Protein AF-A0A1E7J1U7-F1 (afdb_monomer)

Radius of gyration: 20.31 Å; Cα contacts (8 Å, |Δi|>4): 255; chains: 1; bounding box: 62×40×50 Å

pLDDT: mean 91.63, std 10.01, range [38.03, 98.0]

Foldseek 3Di:
DVVVLVLLLVLLLLLQQLLCVQPVVDDDPVVSVCSNVQVDRHPPSLVSVLVSVLVVCCVVCVVVLVVLLVDVVSLVVLLVVLQVLLPDPQCVVPRRVVCQARFHQPDQHDHNSNQNNVVSVVVNCVVVVPADDPVLLVQLVVLLVLQVVVCVVVVHGQDVHVHHSSNSSNVSSVVVVVRNVLVVQVVVPVSNVVVVLCVVCVSLLSSQLSSVVSNCVNPDPPVPDDPVNVVVVVVVSNVVSVVVSCVVPDPPDPPDDD

Mean predicted aligned error: 5.31 Å

Secondary structure (DSSP, 8-state):
-HHHHHHHHHHHHHHHHHHHHHHS----HHHHHHHHTTS---TTTHHHHHHHHHHHHHHHTHHHHHHHHH-HHHHHHHHHHHHHGGGS-GGG---HHHHHHH--SSS----HHHHHHHHHHHHHHHHTT----HHHHHHHHHHHHHHHHHHHHHTSPPPTTTTPHHHHHHHHHHHHHHHHHHHHHTTSHHHHHHHHHHHHTHHHHHHHHHHHHHHHTTTS-GGG--HHHHHHHHHHHHHHHHHHHHHHS------S--

Structure (mmCIF, N/CA/C/O backbone):
data_AF-A0A1E7J1U7-F1
#
_entry.id   AF-A0A1E7J1U7-F1
#
loop_
_atom_site.group_PDB
_atom_site.id
_atom_site.type_symbol
_atom_site.label_atom_id
_atom_site.label_alt_id
_atom_site.label_comp_id
_atom_site.label_asym_id
_atom_site.label_entity_id
_atom_site.label_seq_id
_atom_site.pdbx_PDB_ins_code
_atom_site.Cartn_x
_atom_site.Cartn_y
_atom_site.Cartn_z
_atom_site.occupancy
_atom_site.B_iso_or_equiv
_atom_site.auth_seq_id
_atom_site.auth_comp_id
_atom_site.auth_asym_id
_atom_site.auth_atom_id
_atom_site.pdbx_PDB_model_num
ATOM 1 N N . MET A 1 1 ? -17.424 -8.051 -1.187 1.00 75.81 1 MET A N 1
ATOM 2 C CA . MET A 1 1 ? -15.942 -8.118 -1.209 1.00 75.81 1 MET A CA 1
ATOM 3 C C . MET A 1 1 ? -15.417 -8.911 -2.403 1.00 75.81 1 MET A C 1
ATOM 5 O O . MET A 1 1 ? -14.619 -8.356 -3.141 1.00 75.81 1 MET A O 1
ATOM 9 N N . ILE A 1 2 ? -15.929 -10.118 -2.679 1.00 83.94 2 ILE A N 1
ATOM 10 C CA . ILE A 1 2 ? -15.466 -10.976 -3.797 1.00 83.94 2 ILE A CA 1
ATOM 11 C C . ILE A 1 2 ? -15.583 -10.307 -5.184 1.00 83.94 2 ILE A C 1
ATOM 13 O O . ILE A 1 2 ? -14.645 -10.313 -5.969 1.00 83.94 2 ILE A O 1
ATOM 17 N N . LYS A 1 3 ? -16.706 -9.641 -5.488 1.00 87.00 3 LYS A N 1
ATOM 18 C CA . LYS A 1 3 ? -16.845 -8.891 -6.754 1.00 87.00 3 LYS A CA 1
ATOM 19 C C . LYS A 1 3 ? -15.774 -7.801 -6.913 1.00 87.00 3 LYS A C 1
ATOM 21 O O . LYS A 1 3 ? -15.303 -7.555 -8.017 1.00 87.00 3 LYS A O 1
ATOM 26 N N . ASN A 1 4 ? -15.394 -7.146 -5.815 1.00 84.56 4 ASN A N 1
ATOM 27 C CA . ASN A 1 4 ? -14.387 -6.086 -5.835 1.00 84.56 4 ASN A CA 1
ATOM 28 C C . ASN A 1 4 ? -12.975 -6.663 -5.961 1.00 84.56 4 ASN A C 1
ATOM 30 O O . ASN A 1 4 ? -12.182 -6.097 -6.704 1.00 84.56 4 ASN A O 1
ATOM 34 N N . SER A 1 5 ? -12.677 -7.795 -5.313 1.00 88.00 5 SER A N 1
ATOM 35 C CA . SER A 1 5 ? -11.382 -8.462 -5.485 1.00 88.00 5 SER A CA 1
ATOM 36 C C . SER A 1 5 ? -11.178 -8.877 -6.942 1.00 88.00 5 SER A C 1
ATOM 38 O O . SER A 1 5 ? -10.138 -8.572 -7.514 1.00 88.00 5 SER A O 1
ATOM 40 N N . PHE A 1 6 ? -12.198 -9.439 -7.597 1.00 92.81 6 PHE A N 1
ATOM 41 C CA . PHE A 1 6 ? -12.092 -9.790 -9.015 1.00 92.81 6 PHE A CA 1
ATOM 42 C C . PHE A 1 6 ? -11.838 -8.572 -9.918 1.00 92.81 6 PHE A C 1
ATOM 44 O O . PHE A 1 6 ? -10.990 -8.630 -10.803 1.00 92.81 6 PHE A O 1
ATOM 51 N N . LYS A 1 7 ? -12.506 -7.435 -9.669 1.00 94.00 7 LYS A N 1
ATOM 52 C CA . LYS A 1 7 ? -12.229 -6.187 -10.405 1.00 94.00 7 LYS A CA 1
ATOM 53 C C . LYS A 1 7 ? -10.779 -5.728 -10.248 1.00 94.00 7 LYS A C 1
ATOM 55 O O . LYS A 1 7 ? -10.181 -5.285 -11.222 1.00 94.00 7 LYS A O 1
ATOM 60 N N . ILE A 1 8 ? -10.227 -5.829 -9.039 1.00 95.50 8 ILE A N 1
ATOM 61 C CA . ILE A 1 8 ? -8.836 -5.455 -8.764 1.00 95.50 8 ILE A CA 1
ATOM 62 C C . ILE A 1 8 ? -7.872 -6.412 -9.471 1.00 95.50 8 ILE A C 1
ATOM 64 O O . ILE A 1 8 ? -6.896 -5.952 -10.050 1.00 95.50 8 ILE A O 1
ATOM 68 N N . LEU A 1 9 ? -8.170 -7.714 -9.496 1.00 96.62 9 LEU A N 1
ATOM 69 C CA . LEU A 1 9 ? -7.369 -8.696 -10.228 1.00 96.62 9 LEU A CA 1
ATOM 70 C C . LEU A 1 9 ? -7.365 -8.418 -11.739 1.00 96.62 9 LEU A C 1
ATOM 72 O O . LEU A 1 9 ? -6.313 -8.417 -12.369 1.00 96.62 9 LEU A O 1
ATOM 76 N N . VAL A 1 10 ? -8.526 -8.102 -12.315 1.00 97.00 10 VAL A N 1
ATOM 77 C CA . VAL A 1 10 ? -8.615 -7.689 -13.724 1.00 97.00 10 VAL A CA 1
ATOM 78 C C . VAL A 1 10 ? -7.827 -6.401 -13.968 1.00 97.00 10 VAL A C 1
ATOM 80 O O . VAL A 1 10 ? -7.098 -6.312 -14.952 1.00 97.00 10 VAL A O 1
ATOM 83 N N . ALA A 1 11 ? -7.916 -5.418 -13.069 1.00 97.06 11 ALA A N 1
ATOM 84 C CA . ALA A 1 11 ? -7.121 -4.197 -13.171 1.00 97.06 11 ALA A CA 1
ATOM 85 C C . ALA A 1 11 ? -5.613 -4.476 -13.072 1.00 97.06 11 ALA A C 1
ATOM 87 O O . ALA A 1 11 ? -4.846 -3.862 -13.808 1.00 97.06 11 ALA A O 1
ATOM 88 N N . PHE A 1 12 ? -5.189 -5.416 -12.220 1.00 97.25 12 PHE A N 1
ATOM 89 C CA . PHE A 1 12 ? -3.808 -5.892 -12.176 1.00 97.25 12 PHE A CA 1
ATOM 90 C C . PHE A 1 12 ? -3.381 -6.450 -13.535 1.00 97.25 12 PHE A C 1
ATOM 92 O O . PHE A 1 12 ? -2.344 -6.037 -14.040 1.00 97.25 12 PHE A O 1
ATOM 99 N N . TYR A 1 13 ? -4.186 -7.313 -14.163 1.00 97.44 13 TYR A N 1
ATOM 100 C CA . TYR A 1 13 ? -3.851 -7.860 -15.481 1.00 97.44 13 TYR A CA 1
ATOM 101 C C . TYR A 1 13 ? -3.761 -6.775 -16.554 1.00 97.44 13 TYR A C 1
ATOM 103 O O . TYR A 1 13 ? -2.786 -6.742 -17.300 1.00 97.44 13 TYR A O 1
ATOM 111 N N . ILE A 1 14 ? -4.724 -5.850 -16.608 1.00 97.06 14 ILE A N 1
ATOM 112 C CA . ILE A 1 14 ? -4.693 -4.742 -17.573 1.00 97.06 14 ILE A CA 1
ATOM 113 C C . ILE A 1 14 ? -3.454 -3.869 -17.339 1.00 97.06 14 ILE A C 1
ATOM 115 O O . ILE A 1 14 ? -2.725 -3.579 -18.287 1.00 97.06 14 ILE A O 1
ATOM 119 N N . SER A 1 15 ? -3.189 -3.477 -16.090 1.00 96.75 15 SER A N 1
ATOM 120 C CA . SER A 1 15 ? -2.026 -2.661 -15.718 1.00 96.75 15 SER A CA 1
ATOM 121 C C . SER A 1 15 ? -0.712 -3.381 -16.034 1.00 96.75 15 SER A C 1
ATOM 123 O O . SER A 1 15 ? 0.177 -2.790 -16.639 1.00 96.75 15 SER A O 1
ATOM 125 N N . GLY A 1 16 ? -0.600 -4.666 -15.695 1.00 95.38 16 GLY A N 1
ATOM 126 C CA . GLY A 1 16 ? 0.612 -5.455 -15.890 1.00 95.38 16 GLY A CA 1
ATOM 127 C C . GLY A 1 16 ? 0.922 -5.722 -17.361 1.00 95.38 16 GLY A C 1
ATOM 128 O O . GLY A 1 16 ? 2.062 -5.553 -17.790 1.00 95.38 16 GLY A O 1
ATOM 129 N N . ILE A 1 17 ? -0.097 -6.047 -18.160 1.00 95.69 17 ILE A N 1
ATOM 130 C CA . ILE A 1 17 ? 0.044 -6.163 -19.617 1.00 95.69 17 ILE A CA 1
ATOM 131 C C . ILE A 1 17 ? 0.412 -4.803 -20.227 1.00 95.69 17 ILE A C 1
ATOM 133 O O . ILE A 1 17 ? 1.307 -4.739 -21.064 1.00 95.69 17 ILE A O 1
ATOM 137 N N . SER A 1 18 ? -0.212 -3.707 -19.777 1.00 95.19 18 SER A N 1
ATOM 138 C CA . SER A 1 18 ? 0.136 -2.354 -20.244 1.00 95.19 18 SER A CA 1
ATOM 139 C C . SER A 1 18 ? 1.581 -1.985 -19.903 1.00 95.19 18 SER A C 1
ATOM 141 O O . SER A 1 18 ? 2.258 -1.360 -20.713 1.00 95.19 18 SER A O 1
ATOM 143 N N . TYR A 1 19 ? 2.075 -2.391 -18.730 1.00 94.44 19 TYR A N 1
ATOM 144 C CA . TYR A 1 19 ? 3.469 -2.191 -18.346 1.00 94.44 19 TYR A CA 1
ATOM 145 C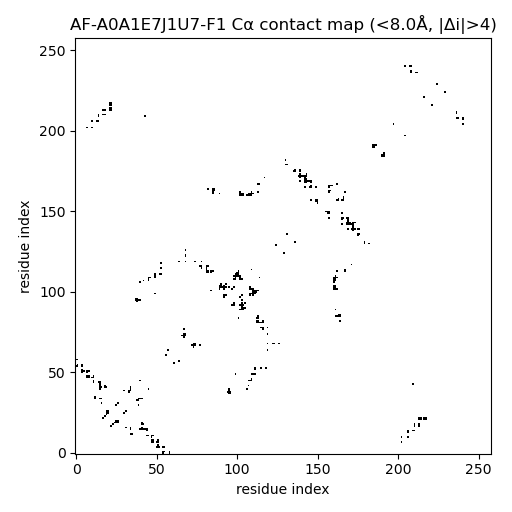 C . TYR A 1 19 ? 4.412 -2.921 -19.308 1.00 94.44 19 TYR A C 1
ATOM 147 O O . TYR A 1 19 ? 5.333 -2.308 -19.842 1.00 94.44 19 TYR A O 1
ATOM 155 N N . ARG A 1 20 ? 4.164 -4.208 -19.585 1.00 93.31 20 ARG A N 1
ATOM 156 C CA . ARG A 1 20 ? 4.996 -4.979 -20.523 1.00 93.31 20 ARG A CA 1
ATOM 157 C C . ARG A 1 20 ? 4.983 -4.390 -21.931 1.00 93.31 20 ARG A C 1
ATOM 159 O O . ARG A 1 20 ? 6.047 -4.190 -22.513 1.00 93.31 20 ARG A O 1
ATOM 166 N N . LEU A 1 21 ? 3.803 -3.998 -22.405 1.00 92.12 21 LEU A N 1
ATOM 167 C CA . LEU A 1 21 ? 3.622 -3.389 -23.717 1.00 92.12 21 LEU A CA 1
ATOM 168 C C . LEU A 1 21 ? 4.339 -2.035 -23.853 1.00 92.12 21 LEU A C 1
ATOM 170 O O . LEU A 1 21 ? 5.006 -1.803 -24.852 1.00 92.12 21 LEU A O 1
ATOM 174 N N . PHE A 1 22 ? 4.192 -1.128 -22.881 1.00 92.12 22 PHE A N 1
ATOM 175 C CA . PHE A 1 22 ? 4.643 0.262 -23.037 1.00 92.12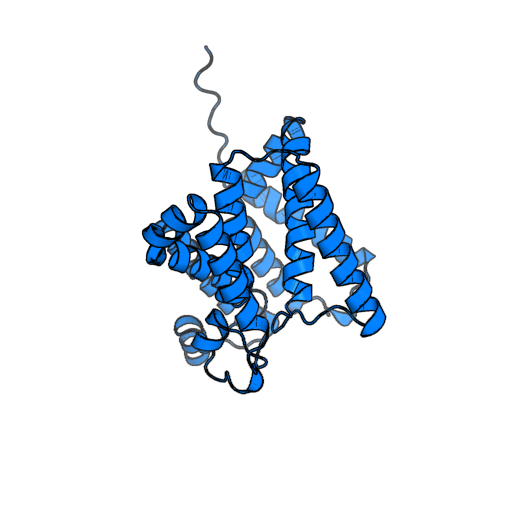 22 PHE A CA 1
ATOM 176 C C . PHE A 1 22 ? 5.992 0.586 -22.387 1.00 92.12 22 PHE A C 1
ATOM 178 O O . PHE A 1 22 ? 6.600 1.595 -22.735 1.00 92.12 22 PHE A O 1
ATOM 185 N N . VAL A 1 23 ? 6.453 -0.217 -21.428 1.00 89.00 23 VAL A N 1
ATOM 186 C CA . VAL A 1 23 ? 7.717 0.030 -20.713 1.00 89.00 23 VAL A CA 1
ATOM 187 C C . VAL A 1 23 ? 8.814 -0.914 -21.188 1.00 89.00 23 VAL A C 1
ATOM 189 O O . VAL A 1 23 ? 9.956 -0.491 -21.343 1.00 89.00 23 VAL A O 1
ATOM 192 N N . ASN A 1 24 ? 8.475 -2.181 -21.425 1.00 86.31 24 ASN A N 1
ATOM 193 C CA . ASN A 1 24 ? 9.451 -3.218 -21.754 1.00 86.31 24 ASN A CA 1
ATOM 194 C C . ASN A 1 24 ? 9.464 -3.604 -23.239 1.00 86.31 24 ASN A C 1
ATOM 196 O O . ASN A 1 24 ? 10.309 -4.409 -23.621 1.00 86.31 24 ASN A O 1
ATOM 200 N N . ASP A 1 25 ? 8.548 -3.050 -24.043 1.00 81.12 25 ASP A N 1
ATOM 201 C CA . ASP A 1 25 ? 8.345 -3.380 -25.463 1.00 81.12 25 ASP A CA 1
ATOM 202 C C . ASP A 1 25 ? 8.249 -4.899 -25.707 1.00 81.12 25 ASP A C 1
ATOM 204 O O . ASP A 1 25 ? 8.754 -5.454 -26.683 1.00 81.12 25 ASP A O 1
ATOM 208 N N . SER A 1 26 ? 7.628 -5.598 -24.753 1.00 79.69 26 SER A N 1
ATOM 209 C CA . SER A 1 26 ? 7.538 -7.049 -24.732 1.00 79.69 26 SER A CA 1
ATOM 210 C C . SER A 1 26 ? 6.062 -7.450 -24.749 1.00 79.69 26 SER A C 1
ATOM 212 O O . SER A 1 26 ? 5.297 -7.202 -23.816 1.00 79.69 26 SER A O 1
ATOM 214 N N . PHE A 1 27 ? 5.609 -7.988 -25.885 1.00 84.44 27 PHE A N 1
ATOM 215 C CA . PHE A 1 27 ? 4.222 -8.410 -26.065 1.00 84.44 27 PHE A CA 1
ATOM 216 C C . PHE A 1 27 ? 4.160 -9.747 -26.798 1.00 84.44 27 PHE A C 1
ATOM 218 O O . PHE A 1 27 ? 4.040 -9.822 -28.021 1.00 84.44 27 PHE A O 1
ATOM 225 N N . ASN A 1 28 ? 4.254 -10.829 -26.030 1.00 91.88 28 ASN A N 1
ATOM 226 C CA . ASN A 1 28 ? 4.063 -12.182 -26.531 1.00 91.88 28 ASN A CA 1
ATOM 227 C C . ASN A 1 28 ? 3.122 -12.980 -25.621 1.00 91.88 28 ASN A C 1
ATOM 229 O O . ASN A 1 28 ? 2.921 -12.667 -24.447 1.00 91.88 28 ASN A O 1
ATOM 233 N N . PHE A 1 29 ? 2.528 -14.032 -26.184 1.00 92.81 29 PHE A N 1
ATOM 234 C CA . PHE A 1 29 ? 1.554 -14.860 -25.475 1.00 92.81 29 PHE A CA 1
ATOM 235 C C . PHE A 1 29 ? 2.141 -15.521 -24.218 1.00 92.81 29 PHE A C 1
ATOM 237 O O . PHE A 1 29 ? 1.439 -15.665 -23.220 1.00 92.81 29 PHE A O 1
ATOM 244 N N . HIS A 1 30 ? 3.423 -15.895 -24.247 1.00 93.69 30 HIS A N 1
ATOM 245 C CA . HIS A 1 30 ? 4.083 -16.550 -23.120 1.00 93.69 30 HIS A CA 1
ATOM 246 C C . HIS A 1 30 ? 4.222 -15.613 -21.911 1.00 93.69 30 HIS A C 1
ATOM 248 O O . HIS A 1 30 ? 3.905 -16.007 -20.792 1.00 93.69 30 HIS A O 1
ATOM 254 N N . GLU A 1 31 ? 4.603 -14.357 -22.128 1.00 92.06 31 GLU A N 1
ATOM 255 C CA . GLU A 1 31 ? 4.655 -13.334 -21.081 1.00 92.06 31 GLU A CA 1
ATOM 256 C C . GLU A 1 31 ? 3.275 -13.037 -20.504 1.00 92.06 31 GLU A C 1
ATOM 258 O O . GLU A 1 31 ? 3.113 -13.014 -19.286 1.00 92.06 31 GLU A O 1
ATOM 263 N N . ILE A 1 32 ? 2.259 -12.883 -21.360 1.00 94.56 32 ILE A N 1
ATOM 264 C CA . ILE A 1 32 ? 0.879 -12.681 -20.900 1.00 94.56 32 ILE A CA 1
ATOM 265 C C . ILE A 1 32 ? 0.441 -13.857 -20.021 1.00 94.56 32 ILE A C 1
ATOM 267 O O . ILE A 1 32 ? -0.136 -13.647 -18.953 1.00 94.56 32 ILE A O 1
ATOM 271 N N . LEU A 1 33 ? 0.747 -15.090 -20.431 1.00 96.06 33 LEU A N 1
ATOM 272 C CA . LEU A 1 33 ? 0.445 -16.280 -19.644 1.00 96.06 33 LEU A CA 1
ATOM 273 C C . LEU A 1 33 ? 1.182 -16.270 -18.295 1.00 96.06 33 LEU A C 1
ATOM 275 O O . LEU A 1 33 ? 0.564 -16.559 -17.271 1.00 96.06 33 LEU A O 1
ATOM 279 N N . ASN A 1 34 ? 2.459 -15.881 -18.268 1.00 96.00 34 ASN A N 1
ATOM 280 C CA . ASN A 1 34 ? 3.235 -15.774 -17.030 1.00 96.00 34 ASN A CA 1
ATOM 281 C C . ASN A 1 34 ? 2.657 -14.720 -16.072 1.00 96.00 34 ASN A C 1
ATOM 283 O O . ASN A 1 34 ? 2.621 -14.967 -14.866 1.00 96.00 34 ASN A O 1
ATOM 287 N N . ILE A 1 35 ? 2.135 -13.599 -16.583 1.00 96.38 35 ILE A N 1
ATOM 288 C CA . ILE A 1 35 ? 1.429 -12.593 -15.770 1.00 96.38 35 ILE A CA 1
ATOM 289 C C . ILE A 1 35 ? 0.121 -13.163 -15.218 1.00 96.38 35 ILE A C 1
ATOM 291 O O . ILE A 1 35 ? -0.169 -13.025 -14.030 1.00 96.38 35 ILE A O 1
ATOM 295 N N . VAL A 1 36 ? -0.679 -13.824 -16.061 1.00 96.25 36 VAL A N 1
ATOM 296 C CA . VAL A 1 36 ? -1.969 -14.406 -15.650 1.00 96.25 36 VAL A CA 1
ATOM 297 C C . VAL A 1 36 ? -1.776 -15.461 -14.557 1.00 96.25 36 VAL A C 1
ATOM 299 O O . VAL A 1 36 ? -2.542 -15.490 -13.591 1.00 96.25 36 VAL A O 1
ATOM 302 N N . LEU A 1 37 ? -0.730 -16.280 -14.680 1.00 96.75 37 LEU A N 1
ATOM 303 C CA . LEU A 1 37 ? -0.351 -17.321 -13.719 1.00 96.75 37 LEU A CA 1
ATOM 304 C C . LEU A 1 37 ? 0.482 -16.803 -12.530 1.00 96.75 37 LEU A C 1
ATOM 306 O O . LEU A 1 37 ? 0.864 -17.593 -11.662 1.00 96.75 37 LEU A O 1
ATOM 310 N N . LEU A 1 38 ? 0.745 -15.493 -12.464 1.00 96.25 38 LEU A N 1
ATOM 311 C CA . LEU A 1 38 ? 1.518 -14.836 -11.403 1.00 96.25 38 LEU A CA 1
ATOM 312 C C . LEU A 1 38 ? 2.966 -15.346 -11.265 1.00 96.25 38 LEU A C 1
ATOM 314 O O . LEU A 1 38 ? 3.543 -15.271 -10.182 1.00 96.25 38 LEU A O 1
ATOM 318 N N . PHE A 1 39 ? 3.552 -15.871 -12.343 1.00 95.62 39 PHE A N 1
ATOM 319 C CA . PHE A 1 39 ? 4.993 -16.143 -12.431 1.00 95.62 39 PHE A CA 1
ATOM 320 C C . PHE A 1 39 ? 5.788 -14.894 -12.809 1.00 95.62 39 PHE A C 1
ATOM 322 O O . PHE A 1 39 ? 6.974 -14.805 -12.508 1.00 95.62 39 PHE A O 1
ATOM 329 N N . ASP A 1 40 ? 5.125 -13.928 -13.439 1.00 94.31 40 ASP A N 1
ATOM 330 C CA . ASP A 1 40 ? 5.658 -12.602 -13.697 1.00 94.31 40 ASP A CA 1
ATOM 331 C C . ASP A 1 40 ? 4.789 -11.545 -13.007 1.00 94.31 40 ASP A C 1
ATOM 333 O O . ASP A 1 40 ? 3.568 -11.533 -13.179 1.00 94.31 40 ASP A O 1
ATOM 337 N N . ILE A 1 41 ? 5.416 -10.658 -12.233 1.00 95.31 41 ILE A N 1
ATOM 338 C CA . ILE A 1 41 ? 4.754 -9.569 -11.509 1.00 95.31 41 ILE A CA 1
ATOM 339 C C . ILE A 1 41 ? 5.283 -8.239 -12.064 1.00 95.31 41 ILE A C 1
ATOM 341 O O . ILE A 1 41 ? 6.328 -7.759 -11.620 1.00 95.31 41 ILE A O 1
ATOM 345 N N . PRO A 1 42 ? 4.592 -7.633 -13.048 1.00 93.81 42 PRO A N 1
ATOM 346 C CA . PRO A 1 42 ? 5.040 -6.387 -13.654 1.00 93.81 42 PRO A CA 1
ATOM 347 C C . PRO A 1 42 ? 5.051 -5.226 -12.655 1.00 93.81 42 PRO A C 1
ATOM 349 O O . PRO A 1 42 ? 4.138 -5.094 -11.835 1.00 93.81 42 PRO A O 1
ATOM 352 N N . GLY A 1 43 ? 6.054 -4.355 -12.786 1.00 90.12 43 GLY A N 1
ATOM 353 C CA . GLY A 1 43 ? 6.257 -3.209 -11.901 1.00 90.12 43 GLY A CA 1
ATOM 354 C C . GLY A 1 43 ? 5.072 -2.238 -11.868 1.00 90.12 43 GLY A C 1
ATOM 355 O O . GLY A 1 43 ? 4.296 -2.132 -12.823 1.00 90.12 43 GLY A O 1
ATOM 356 N N . TYR A 1 44 ? 4.935 -1.525 -10.748 1.00 88.44 44 TYR A N 1
ATOM 357 C CA . TYR A 1 44 ? 3.808 -0.658 -10.376 1.00 88.44 44 TYR A CA 1
ATOM 358 C C . TYR A 1 44 ? 2.441 -1.359 -10.259 1.00 88.44 44 TYR A C 1
ATOM 360 O O . TYR A 1 44 ? 1.505 -0.785 -9.695 1.00 88.44 44 TYR A O 1
ATOM 368 N N . SER A 1 45 ? 2.298 -2.588 -10.759 1.00 93.12 45 SER A N 1
ATOM 369 C CA . SER A 1 45 ? 1.050 -3.357 -10.719 1.00 93.12 45 SER A CA 1
ATOM 370 C C . SER A 1 45 ? 0.988 -4.270 -9.490 1.00 93.12 45 SER A C 1
ATOM 372 O O . SER A 1 45 ? -0.106 -4.651 -9.068 1.00 93.12 45 SER A O 1
ATOM 374 N N . GLU A 1 46 ? 2.125 -4.547 -8.843 1.00 92.69 46 GLU A N 1
ATOM 375 C CA . GLU A 1 46 ? 2.230 -5.336 -7.609 1.00 92.69 46 GLU A CA 1
ATOM 376 C C . GLU A 1 46 ? 1.345 -4.802 -6.467 1.00 92.69 46 GLU A C 1
ATOM 378 O O . GLU A 1 46 ? 0.878 -5.576 -5.633 1.00 92.69 46 GLU A O 1
ATOM 383 N N . PHE A 1 47 ? 1.046 -3.498 -6.452 1.00 90.81 47 PHE A N 1
ATOM 384 C CA . PHE A 1 47 ? 0.123 -2.893 -5.488 1.00 90.81 47 PHE A CA 1
ATOM 385 C C . PHE A 1 47 ? -1.326 -3.332 -5.708 1.00 90.81 47 PHE A C 1
ATOM 387 O O . PHE A 1 47 ? -2.042 -3.614 -4.752 1.00 90.81 47 PHE A O 1
ATOM 394 N N . LEU A 1 48 ? -1.787 -3.396 -6.962 1.00 95.00 48 LEU A N 1
ATOM 395 C CA . LEU A 1 48 ? -3.138 -3.881 -7.269 1.00 95.00 48 LEU A CA 1
ATOM 396 C C . LEU A 1 48 ? -3.263 -5.343 -6.842 1.00 95.00 48 LEU A C 1
ATOM 398 O O . LEU A 1 48 ? -4.246 -5.731 -6.209 1.00 95.00 48 LEU A O 1
ATOM 402 N N . LEU A 1 49 ? -2.229 -6.135 -7.122 1.00 95.50 49 LEU A N 1
ATOM 403 C CA . LEU A 1 49 ? -2.191 -7.530 -6.717 1.00 95.50 49 LEU A CA 1
ATOM 404 C C . LEU A 1 49 ? -2.196 -7.692 -5.190 1.00 95.50 49 LEU A C 1
ATOM 406 O O . LEU A 1 49 ? -2.933 -8.535 -4.677 1.00 95.50 49 LEU A O 1
ATOM 410 N N . SER A 1 50 ? -1.463 -6.861 -4.446 1.00 94.19 50 SER A N 1
ATOM 411 C CA . SER A 1 50 ? -1.487 -6.913 -2.980 1.00 94.19 50 SER A CA 1
ATOM 412 C C . SER A 1 50 ? -2.851 -6.524 -2.405 1.00 94.19 50 SER A C 1
ATOM 414 O O . SER A 1 50 ? -3.331 -7.202 -1.498 1.00 94.19 50 SER A O 1
ATOM 416 N N . PHE A 1 51 ? -3.555 -5.538 -2.976 1.00 93.44 51 PHE A N 1
ATOM 417 C CA . PHE A 1 51 ? -4.939 -5.234 -2.585 1.00 93.44 51 PHE A CA 1
ATOM 418 C C . PHE A 1 51 ? -5.901 -6.394 -2.865 1.00 93.44 51 PHE A C 1
ATOM 420 O O . PHE A 1 51 ? -6.753 -6.700 -2.025 1.00 93.44 51 PHE A O 1
ATOM 427 N N . PHE A 1 52 ? -5.770 -7.054 -4.021 1.00 95.94 52 PHE A N 1
ATOM 428 C CA . PHE A 1 52 ? -6.541 -8.260 -4.326 1.00 95.94 52 PHE A CA 1
ATOM 429 C C . PHE A 1 52 ? -6.318 -9.332 -3.256 1.00 95.94 52 PHE A C 1
ATOM 431 O O . PHE A 1 52 ? -7.288 -9.854 -2.699 1.00 95.94 52 PHE A O 1
ATOM 438 N N . LEU A 1 53 ? -5.054 -9.620 -2.941 1.00 96.06 53 LEU A N 1
ATOM 439 C CA . LEU A 1 53 ? -4.697 -10.660 -1.987 1.00 96.06 53 LEU A CA 1
ATOM 440 C C . LEU A 1 53 ? -5.100 -10.306 -0.555 1.00 96.06 53 LEU A C 1
ATOM 442 O O . LEU A 1 53 ? -5.604 -11.180 0.139 1.00 96.06 53 LEU A O 1
ATOM 446 N N . VAL A 1 54 ? -4.970 -9.049 -0.121 1.00 95.06 54 VAL A N 1
ATOM 447 C CA . VAL A 1 54 ? -5.468 -8.603 1.192 1.00 95.06 54 VAL A CA 1
ATOM 448 C C . VAL A 1 54 ? -6.974 -8.835 1.290 1.00 95.06 54 VAL A C 1
ATOM 450 O O . VAL A 1 54 ? -7.430 -9.415 2.269 1.00 95.06 54 VAL A O 1
ATOM 453 N N . ILE A 1 55 ? -7.762 -8.461 0.274 1.00 93.75 55 ILE A N 1
ATOM 454 C CA . ILE A 1 55 ? -9.215 -8.706 0.290 1.00 93.75 55 ILE A CA 1
ATOM 455 C C . ILE A 1 55 ? -9.517 -10.207 0.296 1.00 93.75 55 ILE A C 1
ATOM 457 O O . ILE A 1 55 ? -10.421 -10.638 1.014 1.00 93.75 55 ILE A O 1
ATOM 461 N N . LEU A 1 56 ? -8.785 -10.999 -0.491 1.00 94.62 56 LEU A N 1
ATOM 462 C CA . LEU A 1 56 ? -8.941 -12.450 -0.530 1.00 94.62 56 LEU A CA 1
ATOM 463 C C . LEU A 1 56 ? -8.637 -13.077 0.840 1.00 94.62 56 LEU A C 1
ATOM 465 O O . LEU A 1 56 ? -9.461 -13.835 1.350 1.00 94.62 56 LEU A O 1
ATOM 469 N N . PHE A 1 57 ? -7.522 -12.697 1.467 1.00 94.38 57 PHE A N 1
ATOM 470 C CA . PHE A 1 57 ? -7.161 -13.089 2.831 1.00 94.38 57 PHE A CA 1
ATOM 471 C C . PHE A 1 57 ? -8.254 -12.692 3.818 1.00 94.38 57 PHE A C 1
ATOM 473 O O . PHE A 1 57 ? -8.688 -13.517 4.617 1.00 94.38 57 PHE A O 1
ATOM 480 N N . SER A 1 58 ? -8.772 -11.468 3.728 1.00 93.56 58 SER A N 1
ATOM 481 C CA . SER A 1 58 ? -9.833 -11.002 4.619 1.00 93.56 58 SER A CA 1
ATOM 482 C C . SER A 1 58 ? -11.138 -11.776 4.464 1.00 93.56 58 SER A C 1
ATOM 484 O O . SER A 1 58 ? -11.864 -11.940 5.440 1.00 93.56 58 SER A O 1
ATOM 486 N N . VAL A 1 59 ? -11.446 -12.271 3.263 1.00 94.12 59 VAL A N 1
ATOM 487 C CA . VAL A 1 59 ? -12.601 -13.151 3.034 1.00 94.12 59 VAL A CA 1
ATOM 488 C C . VAL A 1 59 ? -12.349 -14.534 3.639 1.00 94.12 59 VAL A C 1
ATOM 490 O O . VAL A 1 59 ? -13.185 -15.009 4.411 1.00 94.12 59 VAL A O 1
ATOM 493 N N . ILE A 1 60 ? -11.197 -15.145 3.340 1.00 95.25 60 ILE A N 1
ATOM 494 C CA . ILE A 1 60 ? -10.819 -16.486 3.822 1.00 95.25 60 ILE A CA 1
ATOM 495 C C . ILE A 1 60 ? -10.773 -16.525 5.355 1.00 95.25 60 ILE A C 1
ATOM 497 O O . ILE A 1 60 ? -11.355 -17.412 5.973 1.00 95.25 60 ILE A O 1
ATOM 501 N N . PHE A 1 61 ? -10.141 -15.530 5.978 1.00 95.75 61 PHE A N 1
ATOM 502 C CA . PHE A 1 61 ? -9.951 -15.448 7.427 1.00 95.75 61 PHE A CA 1
ATOM 503 C C . PHE A 1 61 ? -11.008 -14.586 8.132 1.00 95.75 61 PHE A C 1
ATOM 505 O O . PHE A 1 61 ? -10.816 -14.203 9.283 1.00 95.75 61 PHE A O 1
ATOM 512 N N . SER A 1 62 ? -12.132 -14.280 7.479 1.00 95.12 62 SER A N 1
ATOM 513 C CA . SER A 1 62 ? -13.160 -13.360 7.999 1.00 95.12 62 SER A CA 1
ATOM 514 C C . SER A 1 62 ? -13.640 -13.701 9.415 1.00 95.12 62 SER A C 1
ATOM 516 O O . SER A 1 62 ? -13.723 -12.813 10.265 1.00 95.12 62 SER A O 1
ATOM 518 N N . GLY A 1 63 ? -13.898 -14.985 9.690 1.00 96.06 63 GLY A N 1
ATOM 519 C CA . GLY A 1 63 ? -14.273 -15.461 11.024 1.00 96.06 63 GLY A CA 1
ATOM 520 C C . GLY A 1 63 ? -13.198 -15.161 12.069 1.00 96.06 63 GLY A C 1
ATOM 521 O O . GLY A 1 63 ? -13.490 -14.545 13.088 1.00 96.06 63 GLY A O 1
ATOM 522 N N . TYR A 1 64 ? -11.942 -15.509 11.778 1.00 96.56 64 TYR A N 1
ATOM 523 C CA . TYR A 1 64 ? -10.809 -15.246 12.669 1.00 96.56 64 TYR A CA 1
ATOM 524 C C . TYR A 1 64 ? -10.583 -13.746 12.895 1.00 96.56 64 TYR A C 1
ATOM 526 O O . TYR A 1 64 ? -10.396 -13.315 14.028 1.00 96.56 64 TYR A O 1
ATOM 534 N N . ILE A 1 65 ? -10.642 -12.935 11.834 1.00 96.69 65 ILE A N 1
ATOM 535 C CA . ILE A 1 65 ? -10.453 -11.478 11.911 1.00 96.69 65 ILE A CA 1
ATOM 536 C C . ILE A 1 65 ? -11.493 -10.850 12.835 1.00 96.69 65 ILE A C 1
ATOM 538 O O . ILE A 1 65 ? -11.149 -9.984 13.639 1.00 96.69 65 ILE A O 1
ATOM 542 N N . ARG A 1 66 ? -12.752 -11.296 12.752 1.00 96.31 66 ARG A N 1
ATOM 543 C CA . ARG A 1 66 ? -13.813 -10.813 13.639 1.00 96.31 66 ARG A CA 1
ATOM 544 C C . ARG A 1 66 ? -13.475 -11.093 15.103 1.00 96.31 66 ARG A C 1
ATOM 546 O O . ARG A 1 66 ? -13.522 -10.170 15.910 1.00 96.31 66 ARG A O 1
ATOM 553 N N . GLU A 1 67 ? -13.091 -12.325 15.430 1.00 97.25 67 GLU A N 1
ATOM 554 C CA . GLU A 1 67 ? -12.707 -12.687 16.801 1.00 97.25 67 GLU A CA 1
ATOM 555 C C . GLU A 1 67 ? -11.459 -11.920 17.266 1.00 97.25 67 GLU A C 1
ATOM 557 O O . GLU A 1 67 ? -11.400 -11.443 18.401 1.00 97.25 67 GLU A O 1
ATOM 562 N N . ALA A 1 68 ? -10.479 -11.727 16.377 1.00 97.00 68 ALA A N 1
ATOM 563 C CA . ALA A 1 68 ? -9.275 -10.959 16.669 1.00 97.00 68 ALA A CA 1
ATOM 564 C C . ALA A 1 68 ? -9.606 -9.504 17.023 1.00 97.00 68 ALA A C 1
ATOM 566 O O . ALA A 1 68 ? -9.136 -9.004 18.039 1.00 97.00 68 ALA A O 1
ATOM 567 N N . ILE A 1 69 ? -10.462 -8.837 16.245 1.00 96.44 69 ILE A N 1
ATOM 568 C CA . ILE A 1 69 ? -10.871 -7.445 16.500 1.00 96.44 69 ILE A CA 1
ATOM 569 C C . ILE A 1 69 ? -11.567 -7.291 17.865 1.00 96.44 69 ILE A C 1
ATOM 571 O O . ILE A 1 69 ? -11.371 -6.277 18.542 1.00 96.44 69 ILE A O 1
ATOM 575 N N . LEU A 1 70 ? -12.344 -8.293 18.288 1.00 95.94 70 LEU A N 1
ATOM 576 C CA . LEU A 1 70 ? -13.046 -8.291 19.576 1.00 95.94 70 LEU A CA 1
ATOM 577 C C . LEU A 1 70 ? -12.112 -8.581 20.763 1.00 95.94 70 LEU A C 1
ATOM 579 O O . LEU A 1 70 ? -12.334 -8.076 21.865 1.00 95.94 70 LEU A O 1
ATOM 583 N N . ASN A 1 71 ? -11.042 -9.352 20.553 1.00 96.38 71 ASN A N 1
ATOM 584 C CA . ASN A 1 71 ? -10.114 -9.759 21.603 1.00 96.38 71 ASN A CA 1
ATOM 585 C C . ASN A 1 71 ? -8.746 -9.066 21.472 1.00 96.38 71 ASN A C 1
ATOM 587 O O . ASN A 1 71 ? -7.919 -9.418 20.631 1.00 96.38 71 ASN A O 1
ATOM 591 N N . LYS A 1 72 ? -8.455 -8.139 22.398 1.00 94.19 72 LYS A N 1
ATOM 592 C CA . LYS A 1 72 ? -7.209 -7.344 22.412 1.00 94.19 72 LYS A CA 1
ATOM 593 C C . LYS A 1 72 ? -5.921 -8.179 22.357 1.00 94.19 72 LYS A C 1
ATOM 595 O O . LYS A 1 72 ? -4.935 -7.727 21.784 1.00 94.19 72 LYS A O 1
ATOM 600 N N . TRP A 1 73 ? -5.917 -9.372 22.950 1.00 96.38 73 TRP A N 1
ATOM 601 C CA . TRP A 1 73 ? -4.742 -10.242 22.958 1.00 96.38 73 TRP A CA 1
ATOM 602 C C . TRP A 1 73 ? -4.582 -10.968 21.631 1.00 96.38 73 TRP A C 1
ATOM 604 O O . TRP A 1 73 ? -3.468 -11.090 21.136 1.00 96.38 73 TRP A O 1
ATOM 614 N N . LEU A 1 74 ? -5.694 -11.391 21.029 1.00 97.38 74 LEU A N 1
ATOM 615 C CA . LEU A 1 74 ? -5.682 -12.083 19.748 1.00 97.38 74 LEU A CA 1
ATOM 616 C C . LEU A 1 74 ? -5.267 -11.150 18.605 1.00 97.38 74 LEU A C 1
ATOM 618 O O . LEU A 1 74 ? -4.474 -11.553 17.754 1.00 97.38 74 LEU A O 1
ATOM 622 N N . ILE A 1 75 ? -5.728 -9.893 18.595 1.00 96.69 75 ILE A N 1
ATOM 623 C CA . ILE A 1 75 ? -5.244 -8.910 17.611 1.00 96.69 75 ILE A CA 1
ATOM 624 C C . ILE A 1 75 ? -3.770 -8.565 17.818 1.00 96.69 75 ILE A C 1
ATOM 626 O O . ILE A 1 75 ? -3.036 -8.508 16.836 1.00 96.69 75 ILE A O 1
ATOM 630 N N . LEU A 1 76 ? -3.311 -8.400 19.066 1.00 96.19 76 LEU A N 1
ATOM 631 C CA . LEU A 1 76 ? -1.898 -8.138 19.346 1.00 96.19 76 LEU A CA 1
ATOM 632 C C . LEU A 1 76 ? -1.029 -9.313 18.888 1.00 96.19 76 LEU A C 1
ATOM 634 O O . LEU A 1 76 ? -0.061 -9.102 18.166 1.00 96.19 76 LEU A O 1
ATOM 638 N N . PHE A 1 77 ? -1.429 -10.543 19.220 1.00 97.56 77 PHE A N 1
ATOM 639 C CA . PHE A 1 77 ? -0.774 -11.759 18.744 1.00 97.56 77 PHE A CA 1
ATOM 640 C C . PHE A 1 77 ? -0.736 -11.822 17.214 1.00 97.56 77 PHE A C 1
ATOM 642 O O . PHE A 1 77 ? 0.316 -12.081 16.643 1.00 97.56 77 PHE A O 1
ATOM 649 N N . SER A 1 78 ? -1.852 -11.527 16.541 1.00 97.31 78 SER A N 1
ATOM 650 C CA . SER A 1 78 ? -1.931 -11.554 15.073 1.00 97.31 78 SER A CA 1
ATOM 651 C C . SER A 1 78 ? -0.994 -10.532 14.428 1.00 97.31 78 SER A C 1
ATOM 653 O O . SER A 1 78 ? -0.306 -10.855 13.461 1.00 97.31 78 SER A O 1
ATOM 655 N N . ILE A 1 79 ? -0.935 -9.314 14.976 1.00 96.56 79 ILE A N 1
ATOM 656 C CA . ILE A 1 79 ? -0.023 -8.259 14.518 1.00 96.56 79 ILE A CA 1
ATOM 657 C C . ILE A 1 79 ? 1.431 -8.685 14.735 1.00 96.56 79 ILE A C 1
ATOM 659 O O . ILE A 1 79 ? 2.226 -8.617 13.800 1.00 96.56 79 ILE A O 1
ATOM 663 N N . SER A 1 80 ? 1.777 -9.165 15.931 1.00 96.56 80 SER A N 1
ATOM 664 C CA . SER A 1 80 ? 3.130 -9.632 16.248 1.00 96.56 80 SER A CA 1
ATOM 665 C C . SER A 1 80 ? 3.554 -10.815 15.379 1.00 96.56 80 SER A C 1
ATOM 667 O O . SER A 1 80 ? 4.682 -10.833 14.892 1.00 96.56 80 SER A O 1
ATOM 669 N N . LEU A 1 81 ? 2.652 -11.769 15.130 1.00 97.06 81 LEU A N 1
ATOM 670 C CA . LEU A 1 81 ? 2.903 -12.902 14.245 1.00 97.06 81 LEU A CA 1
ATOM 671 C C . LEU A 1 81 ? 3.204 -12.415 12.828 1.00 97.06 81 LEU A C 1
ATOM 673 O O . LEU A 1 81 ? 4.222 -12.796 12.271 1.00 97.06 81 LEU A O 1
ATOM 677 N N . CYS A 1 82 ? 2.388 -11.522 12.271 1.00 97.00 82 CYS A N 1
ATOM 678 C CA . CYS A 1 82 ? 2.630 -10.956 10.943 1.00 97.00 82 CYS A CA 1
ATOM 679 C C . CYS A 1 82 ? 3.959 -10.187 10.861 1.00 97.00 82 CYS A C 1
ATOM 681 O O . CYS A 1 82 ? 4.700 -10.338 9.893 1.00 97.00 82 CYS A O 1
ATOM 683 N N . LEU A 1 83 ? 4.292 -9.398 11.888 1.00 95.88 83 LEU A N 1
ATOM 684 C CA . LEU A 1 83 ? 5.570 -8.685 11.958 1.00 95.88 83 LEU A CA 1
ATOM 685 C C . LEU A 1 83 ? 6.758 -9.641 12.094 1.00 95.88 83 LEU A C 1
ATOM 687 O O . LEU A 1 83 ? 7.824 -9.342 11.579 1.00 95.88 83 LEU A O 1
ATOM 691 N N . SER A 1 84 ? 6.600 -10.816 12.709 1.00 96.50 84 SER A N 1
ATOM 692 C CA . SER A 1 84 ? 7.698 -11.791 12.788 1.00 96.50 84 SER A CA 1
ATOM 693 C C . SER A 1 84 ? 8.172 -12.272 11.408 1.00 96.50 84 SER A C 1
ATOM 695 O O . SER A 1 84 ? 9.345 -12.601 11.237 1.00 96.50 84 SER A O 1
ATOM 697 N N . PHE A 1 85 ? 7.307 -12.210 10.386 1.00 96.69 85 PHE A N 1
ATOM 698 C CA . PHE A 1 85 ? 7.674 -12.538 9.007 1.00 96.69 85 PHE A CA 1
ATOM 699 C C . PHE A 1 85 ? 8.612 -11.493 8.384 1.00 96.69 85 PHE A C 1
ATOM 701 O O . PHE A 1 85 ? 9.169 -11.754 7.320 1.00 96.69 85 PHE A O 1
ATOM 708 N N . THR A 1 86 ? 8.849 -10.339 9.028 1.00 96.44 86 THR A N 1
ATOM 709 C CA . THR A 1 86 ? 9.878 -9.393 8.566 1.00 96.44 86 THR A CA 1
ATOM 710 C C . THR A 1 86 ? 11.307 -9.890 8.780 1.00 96.44 86 THR A C 1
ATOM 712 O O . THR A 1 86 ? 12.240 -9.278 8.269 1.00 96.44 86 THR A O 1
ATOM 715 N N . PHE A 1 87 ? 11.485 -10.970 9.547 1.00 95.62 87 PHE A N 1
ATOM 716 C CA . PHE A 1 87 ? 12.785 -11.569 9.867 1.00 95.62 87 PHE A CA 1
ATOM 717 C C . PHE A 1 87 ? 13.090 -12.834 9.053 1.00 95.62 87 PHE A C 1
ATOM 719 O O . PHE A 1 87 ? 14.081 -13.509 9.321 1.00 95.62 87 PHE A O 1
ATOM 726 N N . ILE A 1 88 ? 12.241 -13.180 8.080 1.00 94.75 88 ILE A N 1
ATOM 727 C CA . ILE A 1 88 ? 12.507 -14.285 7.155 1.00 94.75 88 ILE A CA 1
ATOM 728 C C . ILE A 1 88 ? 13.700 -13.923 6.269 1.00 94.75 88 ILE A C 1
ATOM 730 O O . ILE A 1 88 ? 13.821 -12.789 5.806 1.00 94.75 88 ILE A O 1
ATOM 734 N N . ASP A 1 89 ? 14.556 -14.905 5.987 1.00 95.50 89 ASP A N 1
ATOM 735 C CA . ASP A 1 89 ? 15.557 -14.770 4.934 1.00 95.50 89 ASP A CA 1
ATOM 736 C C . ASP A 1 89 ? 14.880 -14.829 3.556 1.00 95.50 89 ASP A C 1
ATOM 738 O O . ASP A 1 89 ? 14.596 -15.891 2.994 1.00 95.50 89 ASP A O 1
ATOM 742 N N . TYR A 1 90 ? 14.587 -13.649 3.021 1.00 95.31 90 TYR A N 1
ATOM 743 C CA . TYR A 1 90 ? 13.862 -13.481 1.769 1.00 95.31 90 TYR A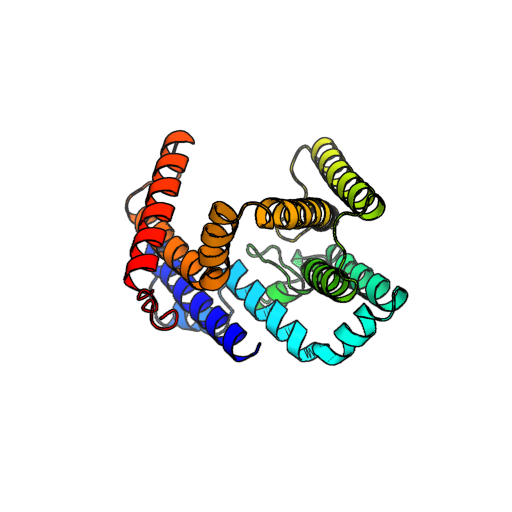 CA 1
ATOM 744 C C . TYR A 1 90 ? 14.636 -13.945 0.527 1.00 95.31 90 TYR A C 1
ATOM 746 O O . TYR A 1 90 ? 14.011 -14.135 -0.519 1.00 95.31 90 TYR A O 1
ATOM 754 N N . PHE A 1 91 ? 15.955 -14.165 0.620 1.00 95.25 91 PHE A N 1
ATOM 755 C CA . PHE A 1 91 ? 16.743 -14.731 -0.483 1.00 95.25 91 PHE A CA 1
ATOM 756 C C . PHE A 1 91 ? 16.363 -16.185 -0.785 1.00 95.25 91 PHE A C 1
ATOM 758 O O . PHE A 1 91 ? 16.569 -16.668 -1.898 1.00 95.25 91 PHE A O 1
ATOM 765 N N . LEU A 1 92 ? 15.769 -16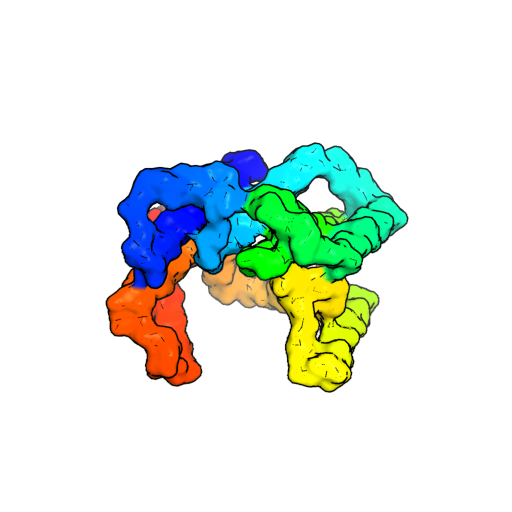.882 0.187 1.00 95.88 92 LEU A N 1
ATOM 766 C CA . LEU A 1 92 ? 15.309 -18.259 0.022 1.00 95.88 92 LEU A CA 1
ATOM 767 C C . LEU A 1 92 ? 13.967 -18.347 -0.728 1.00 95.88 92 LEU A C 1
ATOM 769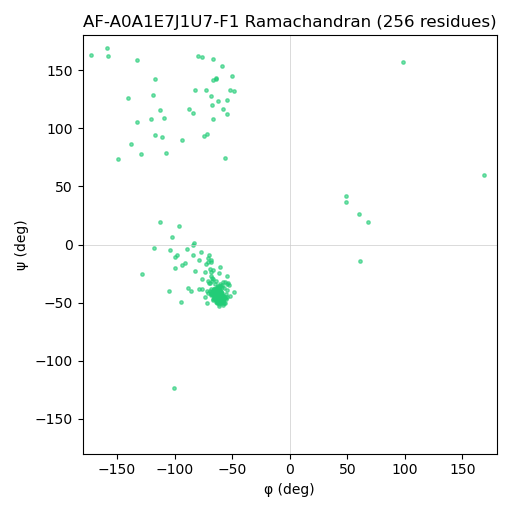 O O . LEU A 1 92 ? 13.575 -19.426 -1.177 1.00 95.88 92 LEU A O 1
ATOM 773 N N . VAL A 1 93 ? 13.254 -17.227 -0.889 1.00 96.38 93 VAL A N 1
ATOM 774 C CA . VAL A 1 93 ? 11.921 -17.193 -1.501 1.00 96.38 93 VAL A CA 1
ATOM 775 C C . VAL A 1 93 ? 12.026 -16.904 -2.997 1.00 96.38 93 VAL A C 1
ATOM 777 O O . VAL A 1 93 ? 11.967 -15.757 -3.439 1.00 96.38 93 VAL A O 1
ATOM 780 N N . ASN A 1 94 ? 12.147 -17.975 -3.782 1.00 95.12 94 ASN A N 1
ATOM 781 C CA . ASN A 1 94 ? 12.329 -17.901 -5.238 1.00 95.12 94 ASN A CA 1
ATOM 782 C C . ASN A 1 94 ? 11.045 -18.134 -6.050 1.00 95.12 94 ASN A C 1
ATOM 784 O O . ASN A 1 94 ? 11.028 -17.897 -7.253 1.00 95.12 94 ASN A O 1
ATOM 788 N N . ILE A 1 95 ? 9.966 -18.595 -5.412 1.00 96.38 95 ILE A N 1
ATOM 789 C CA . ILE A 1 95 ? 8.668 -18.796 -6.069 1.00 96.38 95 ILE A CA 1
ATOM 790 C C . ILE A 1 95 ? 7.886 -17.475 -5.995 1.00 96.38 95 ILE A C 1
ATOM 792 O O . ILE A 1 95 ? 7.540 -17.068 -4.880 1.00 96.38 95 ILE A O 1
ATOM 796 N N . PRO A 1 96 ? 7.557 -16.814 -7.123 1.00 95.44 96 PRO A N 1
ATOM 797 C CA . PRO A 1 96 ? 6.890 -15.509 -7.107 1.00 95.44 96 PRO A CA 1
ATOM 798 C C . PRO A 1 96 ? 5.578 -15.509 -6.318 1.00 95.44 96 PRO A C 1
ATOM 800 O O . PRO A 1 96 ? 5.340 -14.651 -5.474 1.00 95.44 96 PRO A O 1
ATOM 803 N N . GLN A 1 97 ? 4.749 -16.538 -6.476 1.00 96.25 97 GLN A N 1
ATOM 804 C CA . GLN A 1 97 ? 3.482 -16.638 -5.752 1.00 96.25 97 GLN A CA 1
ATOM 805 C C . GLN A 1 97 ? 3.679 -16.669 -4.229 1.00 96.25 97 GLN A C 1
ATOM 807 O O . GLN A 1 97 ? 2.893 -16.078 -3.495 1.00 96.25 97 GLN A O 1
ATOM 812 N N . VAL A 1 98 ? 4.752 -17.307 -3.752 1.00 96.56 98 VAL A N 1
ATOM 813 C CA . VAL A 1 98 ? 5.123 -17.312 -2.329 1.00 96.56 98 VAL A CA 1
ATOM 814 C C . VAL A 1 98 ? 5.659 -15.939 -1.917 1.00 96.56 98 VAL A C 1
ATOM 816 O O . VAL A 1 98 ? 5.277 -15.424 -0.865 1.00 96.56 98 VAL A O 1
ATOM 819 N N . GLY A 1 99 ? 6.457 -15.298 -2.776 1.00 96.31 99 GLY A N 1
ATOM 820 C CA . GLY A 1 99 ? 6.954 -13.934 -2.582 1.00 96.31 99 GLY A CA 1
ATOM 821 C C . GLY A 1 99 ? 5.844 -12.894 -2.386 1.00 96.31 99 GLY A C 1
ATOM 822 O O . GLY A 1 99 ? 6.005 -11.962 -1.602 1.00 96.31 99 GLY A O 1
ATOM 823 N N . LEU A 1 100 ? 4.675 -13.083 -3.006 1.00 96.31 100 LEU A N 1
ATOM 824 C CA . LEU A 1 100 ? 3.494 -12.234 -2.787 1.00 96.31 100 LEU A CA 1
ATOM 825 C C . LEU A 1 100 ? 2.870 -12.383 -1.391 1.00 96.31 100 LEU A C 1
ATOM 827 O O . LEU A 1 100 ? 2.161 -11.486 -0.937 1.00 96.31 100 LEU A O 1
ATOM 831 N N . ILE A 1 101 ? 3.092 -13.509 -0.715 1.00 96.75 101 ILE A N 1
ATOM 832 C CA . ILE A 1 101 ? 2.517 -13.778 0.606 1.00 96.75 101 ILE A CA 1
ATOM 833 C C . ILE A 1 101 ? 3.492 -13.378 1.706 1.00 96.75 101 ILE A C 1
ATOM 835 O O . ILE A 1 101 ? 3.095 -12.672 2.633 1.00 96.75 101 ILE A O 1
ATOM 839 N N . ILE A 1 102 ? 4.747 -13.818 1.586 1.00 96.31 102 ILE A N 1
ATOM 840 C CA . ILE A 1 102 ? 5.757 -13.701 2.644 1.00 96.31 102 ILE A CA 1
ATOM 841 C C . ILE A 1 102 ? 6.969 -12.860 2.266 1.00 96.31 102 ILE A C 1
ATOM 843 O O . ILE A 1 102 ? 7.806 -12.672 3.126 1.00 96.31 102 ILE A O 1
ATOM 847 N N . GLY A 1 103 ? 7.084 -12.343 1.045 1.00 95.75 103 GLY A N 1
ATOM 848 C CA . GLY A 1 103 ? 8.173 -11.453 0.626 1.00 95.75 103 GLY A CA 1
ATOM 849 C C . GLY A 1 103 ? 9.285 -12.170 -0.133 1.00 95.75 103 GLY A C 1
ATOM 850 O O . GLY A 1 103 ? 9.451 -13.379 -0.026 1.00 95.75 103 GLY A O 1
ATOM 851 N N . THR A 1 104 ? 10.030 -11.413 -0.936 1.00 95.88 104 THR A N 1
ATOM 852 C CA . THR A 1 104 ? 11.156 -11.891 -1.754 1.00 95.88 104 THR A CA 1
ATOM 853 C C . THR A 1 104 ? 12.079 -10.720 -2.101 1.00 95.88 104 THR A C 1
ATOM 855 O O . THR A 1 104 ? 11.678 -9.558 -1.991 1.00 95.88 104 THR A O 1
ATOM 858 N N . THR A 1 105 ? 13.309 -11.022 -2.517 1.00 95.06 105 THR A N 1
ATOM 859 C CA . THR A 1 105 ? 14.286 -10.060 -3.054 1.00 95.06 105 THR A CA 1
ATOM 860 C C . THR A 1 105 ? 14.321 -10.022 -4.585 1.00 95.06 105 THR A C 1
ATOM 862 O O . THR A 1 105 ? 14.960 -9.141 -5.152 1.00 95.06 105 THR A O 1
ATOM 865 N N . GLN A 1 106 ? 13.631 -10.945 -5.267 1.00 92.75 106 GLN A N 1
ATOM 866 C CA . GLN A 1 106 ? 13.706 -11.101 -6.728 1.00 92.75 106 GLN A CA 1
ATOM 867 C C . GLN A 1 106 ? 12.980 -9.987 -7.502 1.00 92.75 106 GLN A C 1
ATOM 869 O O . GLN A 1 106 ? 13.285 -9.727 -8.663 1.00 92.75 106 GLN A O 1
ATOM 874 N N . TYR A 1 107 ? 12.004 -9.329 -6.874 1.00 91.00 107 TYR A N 1
ATOM 875 C CA . TYR A 1 107 ? 11.251 -8.212 -7.443 1.00 91.00 107 TYR A CA 1
ATOM 876 C C . TYR A 1 107 ? 10.618 -7.374 -6.324 1.00 91.00 107 TYR A C 1
ATOM 878 O O . TYR A 1 107 ? 10.584 -7.776 -5.158 1.00 91.00 107 TYR A O 1
ATOM 886 N N . SER A 1 108 ? 10.091 -6.198 -6.669 1.00 91.81 108 SER A N 1
ATOM 887 C CA . SER A 1 108 ? 9.341 -5.363 -5.727 1.00 91.81 108 SER A CA 1
ATOM 888 C C . SER A 1 108 ? 8.030 -6.044 -5.333 1.00 91.81 108 SER A C 1
ATOM 890 O O . SER A 1 108 ? 7.097 -6.129 -6.126 1.00 91.81 108 SER A O 1
ATOM 892 N N . ALA A 1 109 ? 7.955 -6.536 -4.097 1.00 91.25 109 ALA A N 1
ATOM 893 C CA . ALA A 1 109 ? 6.792 -7.243 -3.574 1.00 91.25 109 ALA A CA 1
ATOM 894 C C . ALA A 1 109 ? 6.164 -6.497 -2.390 1.00 91.25 109 ALA A C 1
ATOM 896 O O . ALA A 1 109 ? 6.863 -5.980 -1.521 1.00 91.25 109 ALA A O 1
ATOM 897 N N . PHE A 1 110 ? 4.833 -6.512 -2.314 1.00 94.25 110 PHE A N 1
ATOM 898 C CA . PHE A 1 110 ? 4.069 -6.063 -1.146 1.00 94.25 110 PHE A CA 1
ATOM 899 C C . PHE A 1 110 ? 3.477 -7.276 -0.437 1.00 94.25 110 PHE A C 1
ATOM 901 O O . PHE A 1 110 ? 2.306 -7.595 -0.663 1.00 94.25 110 PHE A O 1
ATOM 908 N N . PRO A 1 111 ? 4.279 -8.000 0.359 1.00 96.19 111 PRO A N 1
ATOM 909 C CA . PRO A 1 111 ? 3.851 -9.280 0.872 1.00 96.19 111 PRO A CA 1
ATOM 910 C C . PRO A 1 111 ? 2.715 -9.139 1.874 1.00 96.19 111 PRO A C 1
ATOM 912 O O . PRO A 1 111 ? 2.762 -8.345 2.818 1.00 96.19 111 PRO A O 1
ATOM 915 N N . VAL A 1 112 ? 1.656 -9.898 1.619 1.00 96.56 112 VAL A N 1
ATOM 916 C CA . VAL A 1 112 ? 0.362 -9.707 2.275 1.00 96.56 112 VAL A CA 1
ATOM 917 C C . VAL A 1 112 ? 0.482 -9.859 3.778 1.00 96.56 112 VAL A C 1
ATOM 919 O O . VAL A 1 112 ? -0.101 -9.048 4.488 1.00 96.56 112 VAL A O 1
ATOM 922 N N . ILE A 1 113 ? 1.254 -10.835 4.270 1.00 96.88 113 ILE A N 1
ATOM 923 C CA . ILE A 1 113 ? 1.357 -11.108 5.707 1.00 96.88 113 ILE A CA 1
ATOM 924 C C . ILE A 1 113 ? 1.948 -9.911 6.454 1.00 96.88 113 ILE A C 1
ATOM 926 O O . ILE A 1 113 ? 1.353 -9.462 7.427 1.00 96.88 113 ILE A O 1
ATOM 930 N N . GLN A 1 114 ? 3.052 -9.332 5.986 1.00 95.94 114 GLN A N 1
ATOM 931 C CA . GLN A 1 114 ? 3.727 -8.222 6.667 1.00 95.94 114 GLN A CA 1
ATOM 932 C C . GLN A 1 114 ? 2.894 -6.934 6.662 1.00 95.94 114 GLN A C 1
ATOM 934 O O . GLN A 1 114 ? 2.975 -6.153 7.610 1.00 95.94 114 GLN A O 1
ATOM 939 N N . TYR A 1 115 ? 2.079 -6.710 5.624 1.00 95.50 115 TYR A N 1
ATOM 940 C CA . TYR A 1 115 ? 1.199 -5.539 5.528 1.00 95.50 115 TYR A CA 1
ATOM 941 C C . TYR A 1 115 ? -0.202 -5.766 6.124 1.00 95.50 115 TYR A C 1
ATOM 943 O O . TYR A 1 115 ? -0.900 -4.795 6.428 1.00 95.50 115 TYR A O 1
ATOM 951 N N . PHE A 1 116 ? -0.617 -7.015 6.358 1.00 96.06 116 PHE A N 1
ATOM 952 C CA . PHE A 1 116 ? -1.916 -7.357 6.948 1.00 96.06 116 PHE A CA 1
ATOM 953 C C . PHE A 1 116 ? -2.213 -6.677 8.297 1.00 96.06 116 PHE A C 1
ATOM 955 O O . PHE A 1 116 ? -3.365 -6.302 8.533 1.00 96.06 116 PHE A O 1
ATOM 962 N N . PRO A 1 117 ? -1.222 -6.428 9.175 1.00 95.56 117 PRO A N 1
ATOM 963 C CA . PRO A 1 117 ? -1.425 -5.662 10.396 1.00 95.56 117 PRO A CA 1
ATOM 964 C C . PRO A 1 117 ? -2.076 -4.286 10.195 1.00 95.56 117 PRO A C 1
ATOM 966 O O . PRO A 1 117 ? -2.896 -3.884 11.021 1.00 95.56 117 PRO A O 1
ATOM 969 N N . LEU A 1 118 ? -1.795 -3.587 9.086 1.00 94.38 118 LEU A N 1
ATOM 970 C CA . LEU A 1 118 ? -2.463 -2.319 8.750 1.00 94.38 118 LEU A CA 1
ATOM 971 C C . LEU A 1 118 ? -3.965 -2.520 8.526 1.00 94.38 118 LEU A C 1
ATOM 973 O O . LEU A 1 118 ? -4.777 -1.727 9.004 1.00 94.38 118 LEU A O 1
ATOM 977 N N . PHE A 1 119 ? -4.342 -3.608 7.852 1.00 94.38 119 PHE A N 1
ATOM 978 C CA . PHE A 1 119 ? -5.742 -3.966 7.640 1.00 94.38 119 PHE A CA 1
ATOM 979 C C . PHE A 1 119 ? -6.445 -4.309 8.963 1.00 94.38 119 PHE A C 1
ATOM 981 O O . PHE A 1 119 ? -7.550 -3.824 9.217 1.00 94.38 119 PHE A O 1
ATOM 988 N N . LEU A 1 120 ? -5.792 -5.085 9.838 1.00 95.69 120 LEU A N 1
ATOM 989 C CA . LEU A 1 120 ? -6.329 -5.431 11.160 1.00 95.69 120 LEU A CA 1
ATOM 990 C C . LEU A 1 120 ? -6.559 -4.192 12.033 1.00 95.69 120 LEU A C 1
ATOM 992 O O . LEU A 1 120 ? -7.617 -4.074 12.653 1.00 95.69 120 LEU A O 1
ATOM 996 N N . LEU A 1 121 ? -5.609 -3.249 12.057 1.00 94.06 121 LEU A N 1
ATOM 997 C CA . LEU A 1 121 ? -5.783 -1.991 12.789 1.00 94.06 121 LEU A CA 1
ATOM 998 C C . LEU A 1 121 ? -6.906 -1.132 12.205 1.00 94.06 121 LEU A C 1
ATOM 1000 O O . LEU A 1 121 ? -7.685 -0.571 12.973 1.00 94.06 121 LEU A O 1
ATOM 1004 N N . GLY A 1 122 ? -7.042 -1.074 10.878 1.00 93.94 122 GLY A N 1
ATOM 1005 C CA . GLY A 1 122 ? -8.174 -0.404 10.234 1.00 93.94 122 GLY A CA 1
ATOM 1006 C C . GLY A 1 122 ? -9.519 -0.994 10.674 1.00 93.94 122 GLY A C 1
ATOM 1007 O O . GLY A 1 122 ? -10.427 -0.254 11.055 1.00 93.94 122 GLY A O 1
ATOM 1008 N N . GLY A 1 123 ? -9.627 -2.326 10.710 1.00 93.69 123 GLY A N 1
ATOM 1009 C CA . GLY A 1 123 ? -10.809 -3.025 11.225 1.00 93.69 123 GLY A CA 1
ATOM 1010 C C . GLY A 1 123 ? -11.075 -2.749 12.709 1.00 93.69 123 GLY A C 1
ATOM 1011 O O . GLY A 1 123 ? -12.217 -2.496 13.095 1.00 93.69 123 GLY A O 1
ATOM 1012 N N . LEU A 1 124 ? -10.026 -2.728 13.538 1.00 94.88 124 LEU A N 1
ATOM 1013 C CA . LEU A 1 124 ? -10.123 -2.387 14.959 1.00 94.88 124 LEU A CA 1
ATOM 1014 C C . LEU A 1 124 ? -10.621 -0.955 15.172 1.00 94.88 124 LEU A C 1
ATOM 1016 O O . LEU A 1 124 ? -11.499 -0.731 16.006 1.00 94.88 124 LEU A O 1
ATOM 1020 N N . PHE A 1 125 ? -10.065 0.010 14.438 1.00 94.25 125 PHE A N 1
ATOM 1021 C CA . PHE A 1 125 ? -10.449 1.416 14.546 1.00 94.25 125 PHE A CA 1
ATOM 1022 C C . PHE A 1 125 ? -11.884 1.641 14.088 1.00 94.25 125 PHE A C 1
ATOM 1024 O O . PHE A 1 125 ? -12.619 2.352 14.770 1.00 94.25 125 PHE A O 1
ATOM 1031 N N . ALA A 1 126 ? -12.304 0.980 13.007 1.00 92.94 126 ALA A N 1
ATOM 1032 C CA . ALA A 1 126 ? -13.688 1.009 12.553 1.00 92.94 126 ALA A CA 1
ATOM 1033 C C . ALA A 1 126 ? -14.642 0.415 13.603 1.00 92.94 126 ALA A C 1
ATOM 1035 O O . ALA A 1 126 ? -15.660 1.025 13.924 1.00 92.94 126 ALA A O 1
ATOM 1036 N N . HIS A 1 127 ? -14.298 -0.739 14.187 1.00 93.94 127 HIS A N 1
ATOM 1037 C CA . HIS A 1 127 ? -15.119 -1.388 15.211 1.00 93.94 127 HIS A CA 1
ATOM 1038 C C . HIS A 1 127 ? -15.250 -0.545 16.486 1.00 93.94 127 HIS A C 1
ATOM 1040 O O . HIS A 1 127 ? -16.342 -0.408 17.032 1.00 93.94 127 HIS A O 1
ATOM 1046 N N . ARG A 1 128 ? -14.143 0.044 16.948 1.00 92.56 128 ARG A N 1
ATOM 1047 C CA . ARG A 1 128 ? -14.109 0.884 18.154 1.00 92.56 128 ARG A CA 1
ATOM 1048 C C . ARG A 1 128 ? -14.513 2.337 17.906 1.00 92.56 128 ARG A C 1
ATOM 1050 O O . ARG A 1 128 ? -14.490 3.117 18.852 1.00 92.56 128 ARG A O 1
ATOM 1057 N N . GLN A 1 129 ? -14.832 2.701 16.662 1.00 91.38 129 GLN A N 1
ATOM 1058 C CA . GLN A 1 129 ? -15.128 4.076 16.246 1.00 91.38 129 GLN A CA 1
ATOM 1059 C C . GLN A 1 129 ? -14.064 5.070 16.741 1.00 91.38 129 GLN A C 1
ATOM 1061 O O . GLN A 1 129 ? -14.366 6.154 17.242 1.00 91.38 129 GLN A O 1
ATOM 1066 N N . VAL A 1 130 ? -12.794 4.667 16.645 1.00 91.19 130 VAL A N 1
ATOM 1067 C CA . VAL A 1 130 ? -11.661 5.474 17.112 1.00 91.19 130 VAL A CA 1
ATOM 1068 C C . VAL A 1 130 ? -11.632 6.765 16.313 1.00 91.19 130 VAL A C 1
ATOM 1070 O O . VAL A 1 130 ? -11.540 6.712 15.099 1.00 91.19 130 VAL A O 1
ATOM 1073 N N . THR A 1 131 ? -11.675 7.921 16.964 1.00 91.56 131 THR A N 1
ATOM 1074 C CA . THR A 1 131 ? -11.462 9.212 16.296 1.00 91.56 131 THR A CA 1
ATOM 1075 C C . THR A 1 131 ? -10.035 9.692 16.562 1.00 91.56 131 THR A C 1
ATOM 1077 O O . THR A 1 131 ? -9.078 8.971 16.283 1.00 91.56 131 THR A O 1
ATOM 1080 N N . PHE A 1 132 ? -9.862 10.882 17.128 1.00 94.06 132 PHE A N 1
ATOM 1081 C CA . PHE A 1 132 ? -8.567 11.328 17.619 1.00 94.06 132 PHE A CA 1
ATOM 1082 C C . PHE A 1 132 ? -8.314 10.756 19.018 1.00 94.06 132 PHE A C 1
ATOM 1084 O O . PHE A 1 132 ? -9.170 10.842 19.898 1.00 94.06 132 PHE A O 1
ATOM 1091 N N . SER A 1 133 ? -7.123 10.204 19.243 1.00 94.81 133 SER A N 1
ATOM 1092 C CA . SER A 1 133 ? -6.704 9.691 20.549 1.00 94.81 133 SER A CA 1
ATOM 1093 C C . SER A 1 133 ? -5.248 10.031 20.820 1.00 94.81 133 SER A C 1
ATOM 1095 O O . SER A 1 133 ? -4.366 9.652 20.054 1.00 94.81 133 SER A O 1
ATOM 1097 N N . TRP A 1 134 ? -4.974 10.669 21.958 1.00 95.88 134 TRP A N 1
ATOM 1098 C CA . TRP A 1 134 ? -3.605 10.984 22.372 1.00 95.88 134 TRP A CA 1
ATOM 1099 C C . TRP A 1 134 ? -2.717 9.748 22.509 1.00 95.88 134 TRP A C 1
ATOM 1101 O O . TRP A 1 134 ? -1.544 9.808 22.157 1.00 95.88 134 TRP A O 1
ATOM 1111 N N . MET A 1 135 ? -3.277 8.618 22.949 1.00 95.69 135 MET A N 1
ATOM 1112 C CA . MET A 1 135 ? -2.538 7.359 23.035 1.00 95.69 135 MET A CA 1
ATOM 1113 C C . MET A 1 135 ? -2.077 6.893 21.648 1.00 95.69 135 MET A C 1
ATOM 1115 O O . MET A 1 135 ? -0.900 6.599 21.462 1.00 95.69 135 MET A O 1
ATOM 1119 N N . TYR A 1 136 ? -2.981 6.852 20.663 1.00 95.19 136 TYR A N 1
ATOM 1120 C CA . TYR A 1 136 ? -2.623 6.429 19.306 1.00 95.19 136 TYR A CA 1
ATOM 1121 C C . TYR A 1 136 ? -1.721 7.449 18.608 1.00 95.19 136 TYR A C 1
ATOM 1123 O O . TYR A 1 136 ? -0.815 7.050 17.886 1.00 95.19 136 TYR A O 1
ATOM 1131 N N . THR A 1 137 ? -1.887 8.741 18.896 1.00 96.88 137 THR A N 1
ATOM 1132 C CA . THR A 1 137 ? -0.978 9.798 18.435 1.00 96.88 137 THR A CA 1
ATOM 1133 C C . THR A 1 137 ? 0.432 9.618 18.992 1.00 96.88 137 THR A C 1
ATOM 1135 O O . THR A 1 137 ? 1.395 9.723 18.238 1.00 96.88 137 THR A O 1
ATOM 1138 N N . ALA A 1 138 ? 0.576 9.304 20.282 1.00 97.81 138 ALA A N 1
ATOM 1139 C CA . ALA A 1 138 ? 1.878 9.041 20.889 1.00 97.81 138 ALA A CA 1
ATOM 1140 C C . ALA A 1 138 ? 2.541 7.791 20.288 1.00 97.81 138 ALA A C 1
ATOM 1142 O O . ALA A 1 138 ? 3.723 7.826 19.957 1.00 97.81 138 ALA A O 1
ATOM 1143 N N . LEU A 1 139 ? 1.774 6.715 20.074 1.00 96.38 139 LEU A N 1
ATOM 1144 C CA . LEU A 1 139 ? 2.266 5.500 19.416 1.00 96.38 139 LEU A CA 1
ATOM 1145 C C . LEU A 1 139 ? 2.678 5.755 17.958 1.00 96.38 139 LEU A C 1
ATOM 1147 O O . LEU A 1 139 ? 3.729 5.289 17.530 1.00 96.38 139 LEU A O 1
ATOM 1151 N N . ALA A 1 140 ? 1.886 6.524 17.209 1.00 96.81 140 ALA A N 1
ATOM 1152 C CA . ALA A 1 140 ? 2.204 6.919 15.840 1.00 96.81 140 ALA A CA 1
ATOM 1153 C C . ALA A 1 140 ? 3.459 7.804 15.773 1.00 96.81 140 ALA A C 1
ATOM 1155 O O . ALA A 1 140 ? 4.312 7.603 14.910 1.00 96.81 140 ALA A O 1
ATOM 1156 N N . GLY A 1 141 ? 3.594 8.750 16.707 1.00 97.94 141 GLY A N 1
ATOM 1157 C CA . GLY A 1 141 ? 4.785 9.582 16.854 1.00 97.94 141 GLY A CA 1
ATOM 1158 C C . GLY A 1 141 ? 6.026 8.749 17.168 1.00 97.94 141 GLY A C 1
ATOM 1159 O O . GLY A 1 141 ? 7.040 8.903 16.496 1.00 97.94 141 GLY A O 1
ATOM 1160 N N . PHE A 1 142 ? 5.928 7.811 18.115 1.00 97.94 142 PHE A N 1
ATOM 1161 C CA . PHE A 1 142 ? 7.010 6.874 18.423 1.00 97.94 142 PHE A CA 1
ATOM 1162 C C . PHE A 1 142 ? 7.422 6.054 17.195 1.00 97.94 142 PHE A C 1
ATOM 1164 O O . PHE A 1 142 ? 8.608 5.963 16.899 1.00 97.94 142 PHE A O 1
ATOM 1171 N N . ALA A 1 143 ? 6.457 5.512 16.449 1.00 97.31 143 ALA A N 1
ATOM 1172 C CA . ALA A 1 143 ? 6.719 4.725 15.249 1.00 97.31 143 ALA A CA 1
ATOM 1173 C C . ALA A 1 143 ? 7.458 5.518 14.154 1.00 97.31 143 ALA A C 1
ATOM 1175 O O . ALA A 1 143 ? 8.365 4.997 13.512 1.00 97.31 143 ALA A O 1
ATOM 1176 N N . ILE A 1 144 ? 7.104 6.792 13.958 1.00 97.81 144 ILE A N 1
ATOM 1177 C CA . ILE A 1 144 ? 7.801 7.673 13.008 1.00 97.81 144 ILE A CA 1
ATOM 1178 C C . ILE A 1 144 ? 9.195 8.049 13.515 1.00 97.81 144 ILE A C 1
ATOM 1180 O O . ILE A 1 144 ? 10.143 8.062 12.734 1.00 97.81 144 ILE A O 1
ATOM 1184 N N . ILE A 1 145 ? 9.338 8.344 14.809 1.00 98.00 145 ILE A N 1
ATOM 1185 C CA . ILE A 1 145 ? 10.640 8.658 15.409 1.00 98.00 145 ILE A CA 1
ATOM 1186 C C . ILE A 1 145 ? 11.584 7.457 15.291 1.00 98.00 145 ILE A C 1
ATOM 1188 O O . ILE A 1 145 ? 12.730 7.638 14.890 1.00 98.00 145 ILE A O 1
ATOM 1192 N N . GLU A 1 146 ? 11.111 6.243 15.578 1.00 97.38 146 GLU A N 1
ATOM 1193 C CA . GLU A 1 146 ? 11.879 5.007 15.393 1.00 97.38 146 GLU A CA 1
ATOM 1194 C C . GLU A 1 146 ? 12.340 4.858 13.941 1.00 97.38 146 GLU A C 1
ATOM 1196 O O . GLU A 1 146 ? 13.540 4.713 13.705 1.00 97.38 146 GLU A O 1
ATOM 1201 N N . PHE A 1 147 ? 11.429 5.009 12.975 1.00 97.62 147 PHE A N 1
ATOM 1202 C CA . PHE A 1 147 ? 11.760 4.953 11.552 1.00 97.62 147 PHE A CA 1
ATOM 1203 C C . PHE A 1 147 ? 12.869 5.950 11.184 1.00 97.62 147 PHE A C 1
ATOM 1205 O O . PHE A 1 147 ? 13.817 5.591 10.485 1.00 97.62 147 PHE A O 1
ATOM 1212 N N . ILE A 1 148 ? 12.775 7.194 11.671 1.00 97.81 148 ILE A N 1
ATOM 1213 C CA . ILE A 1 148 ? 13.772 8.245 11.419 1.00 97.81 148 ILE A CA 1
ATOM 1214 C C . ILE A 1 148 ? 15.113 7.886 12.063 1.00 97.81 148 ILE A C 1
ATOM 1216 O O . ILE A 1 148 ? 16.147 8.007 11.411 1.00 97.81 148 ILE A O 1
ATOM 1220 N N . ILE A 1 149 ? 15.120 7.431 13.317 1.00 97.94 149 ILE A N 1
ATOM 1221 C CA . ILE A 1 149 ? 16.350 7.048 14.023 1.00 97.94 149 ILE A CA 1
ATOM 1222 C C . ILE A 1 149 ? 17.057 5.914 13.279 1.00 97.94 149 ILE A C 1
ATOM 1224 O O . ILE A 1 149 ? 18.254 6.018 13.015 1.00 97.94 149 ILE A O 1
ATOM 1228 N N . ILE A 1 150 ? 16.330 4.864 12.890 1.00 97.06 150 ILE A N 1
ATOM 1229 C CA . ILE A 1 150 ? 16.903 3.759 12.115 1.00 97.06 150 ILE A CA 1
ATOM 1230 C C . ILE A 1 150 ? 17.429 4.255 10.769 1.00 97.06 150 ILE A C 1
ATOM 1232 O O . ILE A 1 150 ? 18.533 3.872 10.382 1.00 97.06 150 ILE A O 1
ATOM 1236 N N . ALA A 1 151 ? 16.700 5.149 10.094 1.00 97.12 151 ALA A N 1
ATOM 1237 C CA . ALA A 1 151 ? 17.151 5.714 8.828 1.00 97.12 151 ALA A CA 1
ATOM 1238 C C . ALA A 1 151 ? 18.476 6.484 8.967 1.00 97.12 151 ALA A C 1
ATOM 1240 O O . ALA A 1 151 ? 19.373 6.354 8.133 1.00 97.12 151 ALA A O 1
ATOM 1241 N N . LEU A 1 152 ? 18.615 7.262 10.044 1.00 97.56 152 LEU A N 1
ATOM 1242 C CA . LEU A 1 152 ? 19.835 8.010 10.348 1.00 97.56 152 LEU A CA 1
ATOM 1243 C C . LEU A 1 152 ? 21.004 7.081 10.700 1.00 97.56 152 LEU A C 1
ATOM 1245 O O . LEU A 1 152 ? 22.116 7.314 10.233 1.00 97.56 152 LEU A O 1
ATOM 1249 N N . ILE A 1 153 ? 20.760 6.019 11.475 1.00 96.88 153 ILE A N 1
ATOM 1250 C CA . ILE A 1 153 ? 21.788 5.031 11.849 1.00 96.88 153 ILE A CA 1
ATOM 1251 C C . ILE A 1 153 ? 22.279 4.252 10.621 1.00 96.88 153 ILE A C 1
ATOM 1253 O O . ILE A 1 153 ? 23.474 4.003 10.489 1.00 96.88 153 ILE A O 1
ATOM 1257 N N . GLN A 1 154 ? 21.369 3.861 9.727 1.00 94.94 154 GLN A N 1
ATOM 1258 C CA . GLN A 1 154 ? 21.687 3.060 8.540 1.00 94.94 154 GLN A CA 1
ATOM 1259 C C . GLN A 1 154 ? 22.177 3.903 7.351 1.00 94.94 154 GLN A C 1
ATOM 1261 O O . GLN A 1 154 ? 22.622 3.340 6.353 1.00 94.94 154 GLN A O 1
ATOM 1266 N N . GLY A 1 155 ? 22.099 5.236 7.434 1.00 95.44 155 GLY A N 1
ATOM 1267 C CA . GLY A 1 155 ? 22.463 6.140 6.337 1.00 95.44 155 GLY A CA 1
ATOM 1268 C C . GLY A 1 155 ? 21.514 6.071 5.134 1.00 95.44 155 GLY A C 1
ATOM 1269 O O . GLY A 1 155 ? 21.882 6.474 4.032 1.00 95.44 155 GLY A O 1
ATOM 1270 N N . GLY A 1 156 ? 20.300 5.553 5.321 1.00 94.25 156 GLY A N 1
ATOM 1271 C CA . GLY A 1 156 ? 19.324 5.324 4.261 1.00 94.25 156 GLY A CA 1
ATOM 1272 C C . GLY A 1 156 ? 17.976 4.897 4.828 1.00 94.25 156 GLY A C 1
ATOM 1273 O O . GLY A 1 156 ? 17.873 4.511 5.986 1.00 94.25 156 GLY A O 1
ATOM 1274 N N . VAL A 1 157 ? 16.916 4.982 4.024 1.00 94.94 157 VAL A N 1
ATOM 1275 C CA . VAL A 1 157 ? 15.579 4.571 4.475 1.00 94.94 157 VAL A CA 1
ATOM 1276 C C . VAL A 1 157 ? 15.540 3.066 4.785 1.00 94.94 157 VAL A C 1
ATOM 1278 O O . VAL A 1 157 ? 16.141 2.290 4.036 1.00 94.94 157 VAL A O 1
ATOM 1281 N N . PRO A 1 158 ? 14.815 2.629 5.838 1.00 95.56 158 PRO A N 1
ATOM 1282 C CA . PRO A 1 158 ? 14.614 1.212 6.115 1.00 95.56 158 PRO A CA 1
ATOM 1283 C C . PRO A 1 158 ? 14.127 0.456 4.876 1.00 95.56 158 PRO A C 1
ATOM 1285 O O . PRO A 1 158 ? 13.360 0.996 4.076 1.00 95.56 158 PRO A O 1
ATOM 1288 N N . SER A 1 159 ? 14.555 -0.802 4.724 1.00 93.75 159 SER A N 1
ATOM 1289 C CA . SER A 1 159 ? 14.210 -1.601 3.544 1.00 93.75 159 SER A CA 1
ATOM 1290 C C . SER A 1 159 ? 12.701 -1.665 3.323 1.00 93.75 159 SER A C 1
ATOM 1292 O O . SER A 1 159 ? 11.942 -2.101 4.190 1.00 93.75 159 SER A O 1
ATOM 1294 N N . ARG A 1 160 ? 12.287 -1.257 2.125 1.00 92.06 160 ARG A N 1
ATOM 1295 C CA . ARG A 1 160 ? 10.908 -1.355 1.646 1.00 92.06 160 ARG A CA 1
ATOM 1296 C C . ARG A 1 160 ? 10.624 -2.691 0.966 1.00 92.06 160 ARG A C 1
ATOM 1298 O O . ARG A 1 160 ? 9.519 -3.207 1.092 1.00 92.06 160 ARG A O 1
ATOM 1305 N N . PHE A 1 161 ? 11.596 -3.211 0.216 1.00 91.50 161 PHE A N 1
ATOM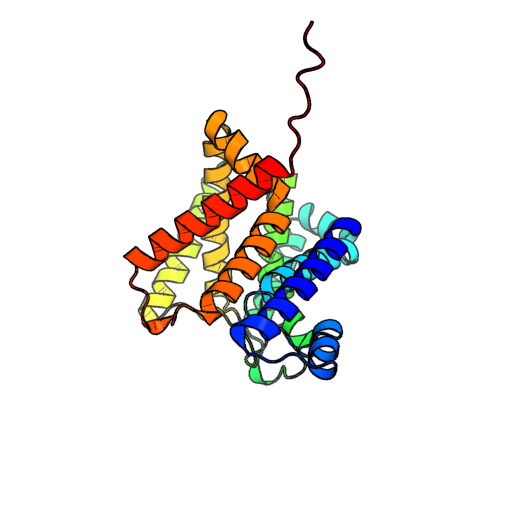 1306 C CA . PHE A 1 161 ? 11.451 -4.402 -0.615 1.00 91.50 161 PHE A CA 1
ATOM 1307 C C . PHE A 1 161 ? 12.625 -5.350 -0.395 1.00 91.50 161 PHE A C 1
ATOM 1309 O O . PHE A 1 161 ? 13.715 -5.081 -0.901 1.00 91.50 161 PHE A O 1
ATOM 1316 N N . PRO A 1 162 ? 12.415 -6.456 0.324 1.00 92.56 162 PRO A N 1
ATOM 1317 C CA . PRO A 1 162 ? 11.251 -6.777 1.162 1.00 92.56 162 PRO A CA 1
ATOM 1318 C C . PRO A 1 162 ? 11.145 -5.839 2.389 1.00 92.56 162 PRO A C 1
ATOM 1320 O O . PRO A 1 162 ? 12.137 -5.198 2.758 1.00 92.56 162 PRO A O 1
ATOM 1323 N N . PRO A 1 163 ? 9.961 -5.705 3.015 1.00 95.38 163 PRO A N 1
ATOM 1324 C CA . PRO A 1 163 ? 9.760 -4.732 4.083 1.00 95.38 163 PRO A CA 1
ATOM 1325 C C . PRO A 1 163 ? 10.464 -5.147 5.380 1.00 95.38 163 PRO A C 1
ATOM 1327 O O . PRO A 1 163 ? 10.328 -6.282 5.846 1.00 95.38 163 PRO A O 1
ATOM 1330 N N . SER A 1 164 ? 11.176 -4.202 5.993 1.00 95.50 164 SER A N 1
ATOM 1331 C CA . SER A 1 164 ? 11.694 -4.341 7.356 1.00 95.50 164 SER A CA 1
ATOM 1332 C C . SER A 1 164 ? 10.611 -4.055 8.403 1.00 95.50 164 SER A C 1
ATOM 1334 O O . SER A 1 164 ? 9.604 -3.400 8.122 1.00 95.50 164 SER A O 1
ATOM 1336 N N . ALA A 1 165 ? 10.840 -4.494 9.644 1.00 95.25 165 ALA A N 1
ATOM 1337 C CA . ALA A 1 165 ? 9.965 -4.166 10.771 1.00 95.25 165 ALA A CA 1
ATOM 1338 C C . ALA A 1 165 ? 9.785 -2.647 10.931 1.00 95.25 165 ALA A C 1
ATOM 1340 O O . ALA A 1 165 ? 8.651 -2.178 11.013 1.00 95.25 165 ALA A O 1
ATOM 1341 N N . SER A 1 166 ? 10.878 -1.877 10.893 1.00 96.12 166 SER A N 1
ATOM 1342 C CA . SER A 1 166 ? 10.847 -0.411 10.994 1.00 96.12 166 SER A CA 1
ATOM 1343 C C . SER A 1 166 ? 10.078 0.231 9.836 1.00 96.12 166 SER A C 1
ATOM 1345 O O . SER A 1 166 ? 9.344 1.193 10.047 1.00 96.12 166 SER A O 1
ATOM 1347 N N . TRP A 1 167 ? 10.161 -0.321 8.616 1.00 96.62 167 TRP A N 1
ATOM 1348 C CA . TRP A 1 167 ? 9.362 0.159 7.480 1.00 96.62 167 TRP A CA 1
ATOM 1349 C C . TRP A 1 167 ? 7.856 0.014 7.736 1.00 96.62 167 TRP A C 1
ATOM 1351 O O . TRP A 1 167 ? 7.086 0.960 7.531 1.00 96.62 167 TRP A O 1
ATOM 1361 N N . ILE A 1 168 ? 7.423 -1.159 8.207 1.00 96.12 168 ILE A N 1
ATOM 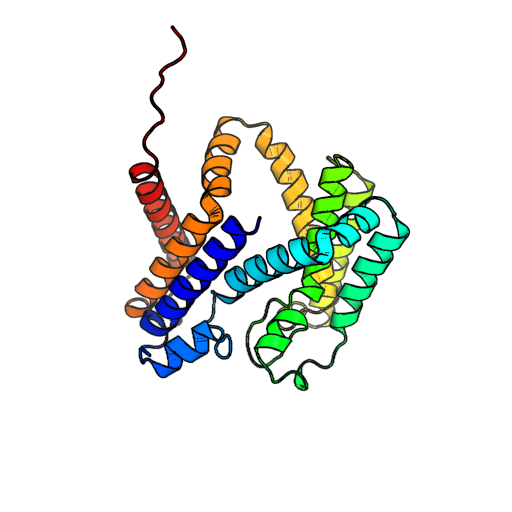1362 C CA . ILE A 1 168 ? 6.016 -1.403 8.553 1.00 96.12 168 ILE A CA 1
ATOM 1363 C C . ILE A 1 168 ? 5.599 -0.533 9.745 1.00 96.12 168 ILE A C 1
ATOM 1365 O O . ILE A 1 168 ? 4.521 0.066 9.717 1.00 96.12 168 ILE A O 1
ATOM 1369 N N . LEU A 1 169 ? 6.463 -0.405 10.756 1.00 95.00 169 LEU A N 1
ATOM 1370 C CA . LEU A 1 169 ? 6.200 0.401 11.942 1.00 95.00 169 LEU A CA 1
ATOM 1371 C C . LEU A 1 169 ? 6.000 1.878 11.589 1.00 95.00 169 LEU A C 1
ATOM 1373 O O . LEU A 1 169 ? 4.942 2.434 11.881 1.00 95.00 169 LEU A O 1
ATOM 1377 N N . GLY A 1 170 ? 6.939 2.489 10.868 1.00 95.75 170 GLY A N 1
ATOM 1378 C CA . GLY A 1 170 ? 6.807 3.866 10.387 1.00 95.75 170 GLY A CA 1
ATOM 1379 C C . GLY A 1 170 ? 5.552 4.080 9.532 1.00 95.75 170 GLY A C 1
ATOM 1380 O O . GLY A 1 170 ? 4.862 5.094 9.675 1.00 95.75 170 GLY A O 1
ATOM 1381 N N . SER A 1 171 ? 5.185 3.086 8.714 1.00 95.00 171 SER A N 1
ATOM 1382 C CA . SER A 1 171 ? 3.949 3.118 7.920 1.00 95.00 171 SER A CA 1
ATOM 1383 C C . SER A 1 171 ? 2.692 3.197 8.796 1.00 95.00 171 SER A C 1
ATOM 1385 O O . SER A 1 171 ? 1.769 3.934 8.450 1.00 95.00 171 SER A O 1
ATOM 1387 N N . PHE A 1 172 ? 2.647 2.522 9.954 1.00 94.12 172 PHE A N 1
ATOM 1388 C CA . PHE A 1 172 ? 1.531 2.671 10.902 1.00 94.12 172 PHE A CA 1
ATOM 1389 C C . PHE A 1 172 ? 1.376 4.102 11.401 1.00 94.12 172 PHE A C 1
ATOM 1391 O O . PHE A 1 172 ? 0.252 4.606 11.471 1.00 94.12 172 PHE A O 1
ATOM 1398 N N . GLY A 1 173 ? 2.492 4.754 11.735 1.00 94.94 173 GLY A N 1
ATOM 1399 C CA . GLY A 1 173 ? 2.470 6.136 12.198 1.00 94.94 173 GLY A CA 1
ATOM 1400 C C . GLY A 1 173 ? 1.880 7.069 11.143 1.00 94.94 173 GLY A C 1
ATOM 1401 O O . GLY A 1 173 ? 0.946 7.822 11.428 1.00 94.94 173 GLY A O 1
ATOM 1402 N N . LEU A 1 174 ? 2.355 6.956 9.899 1.00 95.50 174 LEU A N 1
ATOM 1403 C CA . LEU A 1 174 ? 1.854 7.760 8.780 1.00 95.50 174 LEU A CA 1
ATOM 1404 C C . LEU A 1 174 ? 0.376 7.491 8.478 1.00 95.50 174 LEU A C 1
ATOM 1406 O O . LEU A 1 174 ? -0.387 8.435 8.272 1.00 95.50 174 LEU A O 1
ATOM 1410 N N . VAL A 1 175 ? -0.050 6.226 8.491 1.00 95.06 175 VAL A N 1
ATOM 1411 C CA . VAL A 1 175 ? -1.449 5.857 8.234 1.00 95.06 175 VAL A CA 1
ATOM 1412 C C . VAL A 1 175 ? -2.379 6.385 9.326 1.00 95.06 175 VAL A C 1
ATOM 1414 O O . VAL A 1 175 ? -3.464 6.866 9.002 1.00 95.06 175 VAL A O 1
ATOM 1417 N N . TYR A 1 176 ? -1.973 6.370 10.600 1.00 95.69 176 TYR A N 1
ATOM 1418 C CA . TYR A 1 176 ? -2.778 6.970 11.670 1.00 95.69 176 TYR A CA 1
ATOM 1419 C C . TYR A 1 176 ? -2.933 8.486 11.492 1.00 95.69 176 TYR A C 1
ATOM 1421 O O . TYR A 1 176 ? -4.041 9.010 11.616 1.00 95.69 176 TYR A O 1
ATOM 1429 N N . PHE A 1 177 ? -1.858 9.203 11.155 1.00 95.31 177 PHE A N 1
ATOM 1430 C CA . PHE A 1 177 ? -1.962 10.641 10.894 1.00 95.31 177 PHE A CA 1
ATOM 1431 C C . PHE A 1 177 ? -2.813 10.947 9.662 1.00 95.31 177 PHE A C 1
ATOM 1433 O O . PHE A 1 177 ? -3.643 11.854 9.712 1.00 95.31 177 PHE A O 1
ATOM 1440 N N . TYR A 1 178 ? -2.680 10.155 8.595 1.00 93.75 178 TYR A N 1
ATOM 1441 C CA . TYR A 1 178 ? -3.556 10.244 7.428 1.00 93.75 178 TYR A CA 1
ATOM 1442 C C . TYR A 1 178 ? -5.026 9.999 7.802 1.00 93.75 178 TYR A C 1
ATOM 1444 O O . TYR A 1 178 ? -5.908 10.735 7.361 1.00 93.75 178 TYR A O 1
ATOM 1452 N N . TYR A 1 179 ? -5.295 9.024 8.674 1.00 93.81 179 TYR A N 1
ATOM 1453 C CA . TYR A 1 179 ? -6.631 8.749 9.196 1.00 93.81 179 TYR A CA 1
ATOM 1454 C C . TYR A 1 179 ? -7.206 9.941 9.975 1.00 93.81 179 TYR A C 1
ATOM 1456 O O . TYR A 1 179 ? -8.297 10.413 9.654 1.00 93.81 179 TYR A O 1
ATOM 1464 N N . VAL A 1 180 ? -6.466 10.492 10.941 1.00 94.56 180 VAL A N 1
ATOM 1465 C CA . VAL A 1 180 ? -6.901 11.684 11.693 1.00 94.56 180 VAL A CA 1
ATOM 1466 C C . VAL A 1 180 ? -7.132 12.866 10.752 1.00 94.56 180 VAL A C 1
ATOM 1468 O O . VAL A 1 180 ? -8.147 13.554 10.863 1.00 94.56 180 VAL A O 1
ATOM 1471 N N . PHE A 1 181 ? -6.234 13.078 9.789 1.00 94.00 181 PHE A N 1
ATOM 1472 C CA . PHE A 1 181 ? -6.382 14.125 8.784 1.00 94.00 181 PHE A CA 1
ATOM 1473 C C . PHE A 1 181 ? -7.648 13.933 7.942 1.00 94.00 181 PHE A C 1
ATOM 1475 O O . PHE A 1 181 ? -8.364 14.901 7.697 1.00 94.00 181 PHE A O 1
ATOM 1482 N N . SER A 1 182 ? -7.989 12.694 7.575 1.00 92.31 182 SER A N 1
ATOM 1483 C CA . SER A 1 182 ? -9.220 12.399 6.834 1.00 92.31 182 SER A CA 1
ATOM 1484 C C . SER A 1 182 ? -10.484 12.794 7.611 1.00 92.31 182 SER A C 1
ATOM 1486 O O . SER A 1 182 ? -11.391 13.379 7.024 1.00 92.31 182 SER A O 1
ATOM 1488 N N . ILE A 1 183 ? -10.507 12.594 8.936 1.00 91.25 183 ILE A N 1
ATOM 1489 C CA . ILE A 1 183 ? -11.611 13.038 9.807 1.00 91.25 183 ILE A CA 1
ATOM 1490 C C . ILE A 1 183 ? -11.715 14.568 9.823 1.00 91.25 183 ILE A C 1
ATOM 1492 O O . ILE A 1 183 ? -12.814 15.120 9.844 1.00 91.25 183 ILE A O 1
ATOM 1496 N N . LEU A 1 184 ? -10.579 15.271 9.841 1.00 92.50 184 LEU A N 1
ATOM 1497 C CA . LEU A 1 184 ? -10.561 16.736 9.824 1.00 92.50 184 LEU A CA 1
ATOM 1498 C C . LEU A 1 184 ? -11.057 17.287 8.486 1.00 92.50 184 LEU A C 1
ATOM 1500 O O . LEU A 1 184 ? -11.861 18.216 8.471 1.00 92.50 184 LEU A O 1
ATOM 1504 N N . ILE A 1 185 ? -10.614 16.693 7.379 1.00 92.69 185 ILE A N 1
ATOM 1505 C CA . ILE A 1 185 ? -11.026 17.080 6.029 1.00 92.69 185 ILE A CA 1
ATOM 1506 C C . ILE A 1 185 ? -12.513 16.817 5.791 1.00 92.69 185 ILE A C 1
ATOM 1508 O O . ILE A 1 185 ? -13.158 17.622 5.124 1.00 92.69 185 ILE A O 1
ATOM 1512 N N . ASP A 1 186 ? -13.086 15.763 6.380 1.00 91.62 186 ASP A N 1
ATOM 1513 C CA . ASP A 1 186 ? -14.520 15.474 6.257 1.00 91.62 186 ASP A CA 1
ATOM 1514 C C . ASP A 1 186 ? -15.414 16.606 6.811 1.00 91.62 186 ASP A C 1
ATOM 1516 O O . ASP A 1 186 ? -16.563 16.753 6.399 1.00 91.62 186 ASP A O 1
ATOM 1520 N N . LYS A 1 187 ? -14.866 17.484 7.668 1.00 92.75 187 LYS A N 1
ATOM 1521 C CA . LYS A 1 187 ? -15.550 18.690 8.172 1.00 92.75 187 LYS A CA 1
ATOM 1522 C C . LYS A 1 187 ? -15.604 19.847 7.168 1.00 92.75 187 LYS A C 1
ATOM 1524 O O . LYS A 1 187 ? -16.241 20.855 7.465 1.00 92.75 187 LYS A O 1
ATOM 1529 N N . ILE A 1 188 ? -14.938 19.738 6.017 1.00 95.25 188 ILE A N 1
ATOM 1530 C CA . ILE A 1 188 ? -14.910 20.751 4.953 1.00 95.25 188 ILE A CA 1
ATOM 1531 C C . ILE A 1 188 ? -15.682 20.189 3.745 1.00 95.25 188 ILE A C 1
ATOM 1533 O O . ILE A 1 188 ? -15.083 19.501 2.915 1.00 95.25 188 ILE A O 1
ATOM 1537 N N . PRO A 1 189 ? -16.999 20.456 3.611 1.00 90.44 189 PRO A N 1
ATOM 1538 C CA . PRO A 1 189 ? -17.870 19.706 2.702 1.00 90.44 189 PRO A CA 1
ATOM 1539 C C . PRO A 1 189 ? -17.406 19.688 1.242 1.00 90.44 189 PRO A C 1
ATOM 1541 O O . PRO A 1 189 ? -17.354 18.622 0.638 1.00 90.44 189 PRO A O 1
ATOM 1544 N N . CYS A 1 190 ? -16.996 20.837 0.693 1.00 90.19 190 CYS A N 1
ATOM 1545 C CA . CYS A 1 190 ? -16.579 20.943 -0.710 1.00 90.19 190 CYS A CA 1
ATOM 1546 C C . CYS A 1 190 ? -15.319 20.117 -1.031 1.00 90.19 190 CYS A C 1
ATOM 1548 O O . CYS A 1 190 ? -15.228 19.474 -2.081 1.00 90.19 190 CYS A O 1
ATOM 1550 N N . VAL A 1 191 ? -14.352 20.096 -0.108 1.00 90.00 191 VAL A N 1
ATOM 1551 C CA . VAL A 1 191 ? -13.118 19.311 -0.241 1.00 90.00 191 VAL A CA 1
ATOM 1552 C C . VAL A 1 191 ? -13.428 17.832 -0.036 1.00 90.00 191 VAL A C 1
ATOM 1554 O O . VAL A 1 191 ? -12.998 16.991 -0.826 1.00 90.00 191 VAL A O 1
ATOM 1557 N N . ALA A 1 192 ? -14.219 17.513 0.989 1.00 90.06 192 ALA A N 1
ATOM 1558 C CA . ALA A 1 192 ? -14.601 16.149 1.316 1.00 90.06 192 ALA A CA 1
ATOM 1559 C C . ALA A 1 192 ? -15.400 15.480 0.190 1.00 90.06 192 ALA A C 1
ATOM 1561 O O . ALA A 1 192 ? -15.196 14.300 -0.075 1.00 90.06 192 ALA A O 1
ATOM 1562 N N . GLU A 1 193 ? -16.299 16.200 -0.480 1.00 87.88 193 GLU A N 1
ATOM 1563 C CA . GLU A 1 193 ? -17.058 15.690 -1.628 1.00 87.88 193 GLU A CA 1
ATOM 1564 C C . GLU A 1 193 ? -16.140 15.383 -2.819 1.00 87.88 193 GLU A C 1
ATOM 1566 O O . GLU A 1 193 ? -16.175 14.278 -3.367 1.00 87.88 193 GLU A O 1
ATOM 1571 N N . SER A 1 194 ? -15.242 16.315 -3.152 1.00 85.69 194 SER A N 1
ATOM 1572 C CA . SER A 1 194 ? -14.267 16.137 -4.236 1.00 85.69 194 SER A CA 1
ATOM 1573 C C . SER A 1 194 ? -13.359 14.928 -3.989 1.00 85.69 194 SER A C 1
ATOM 1575 O O . SER A 1 194 ? -13.181 14.081 -4.867 1.00 85.69 194 SER A O 1
ATOM 1577 N N . LEU A 1 195 ? -12.824 14.802 -2.772 1.00 88.56 195 LEU A N 1
ATOM 1578 C CA . LEU A 1 195 ? -11.974 13.674 -2.391 1.00 88.56 195 LEU A CA 1
ATOM 1579 C C . LEU A 1 195 ? -12.756 12.364 -2.272 1.00 88.56 195 LEU A C 1
ATOM 1581 O O . LEU A 1 195 ? -12.213 11.317 -2.618 1.00 88.56 195 LEU A O 1
ATOM 1585 N N . ARG A 1 196 ? -14.026 12.392 -1.846 1.00 88.69 196 ARG A N 1
ATOM 1586 C CA . ARG A 1 196 ? -14.898 11.207 -1.844 1.00 88.69 196 ARG A CA 1
ATOM 1587 C C . ARG A 1 196 ? -15.136 10.679 -3.248 1.00 88.69 196 ARG A C 1
ATOM 1589 O O . ARG A 1 196 ? -15.127 9.465 -3.414 1.00 88.69 196 ARG A O 1
ATOM 1596 N N . ASN A 1 197 ? -15.298 11.550 -4.244 1.00 85.06 197 ASN A N 1
ATOM 1597 C CA . ASN A 1 197 ? -15.440 11.128 -5.638 1.00 85.06 197 ASN A CA 1
ATOM 1598 C C . ASN A 1 197 ? -14.178 10.419 -6.159 1.00 85.06 197 ASN A C 1
ATOM 1600 O O . ASN A 1 197 ? -14.264 9.401 -6.844 1.00 85.06 197 ASN A O 1
ATOM 1604 N N . ILE A 1 198 ? -12.994 10.920 -5.796 1.00 87.62 198 ILE A N 1
ATOM 1605 C CA . ILE A 1 198 ? -11.725 10.249 -6.117 1.00 87.62 198 ILE A CA 1
ATOM 1606 C C . ILE A 1 198 ? -11.637 8.916 -5.355 1.00 87.62 198 ILE A C 1
ATOM 1608 O O . ILE A 1 198 ? -11.374 7.873 -5.951 1.00 87.62 198 ILE A O 1
ATOM 1612 N N . GLY A 1 199 ? -11.928 8.940 -4.052 1.00 86.88 199 GLY A N 1
ATOM 1613 C CA . GLY A 1 199 ? -11.889 7.801 -3.133 1.00 86.88 199 GLY A CA 1
ATOM 1614 C C . GLY A 1 199 ? -12.803 6.639 -3.534 1.00 86.88 199 GLY A C 1
ATOM 1615 O O . GLY A 1 199 ? -12.387 5.480 -3.529 1.00 86.88 199 GLY A O 1
ATOM 1616 N N . SER A 1 200 ? -14.042 6.930 -3.931 1.00 86.94 200 SER A N 1
ATOM 1617 C CA . SER A 1 200 ? -15.019 5.924 -4.367 1.00 86.94 200 SER A CA 1
ATOM 1618 C C . SER A 1 200 ? -14.646 5.276 -5.704 1.00 86.94 200 SER A C 1
ATOM 1620 O O . SER A 1 200 ? -15.061 4.149 -5.978 1.00 86.94 200 SER A O 1
ATOM 1622 N N . ASN A 1 201 ? -13.809 5.951 -6.497 1.00 89.81 201 ASN A N 1
ATOM 1623 C CA . ASN A 1 201 ? -13.357 5.516 -7.813 1.00 89.81 201 ASN A CA 1
ATOM 1624 C C . ASN A 1 201 ? -11.853 5.183 -7.857 1.00 89.81 201 ASN A C 1
ATOM 1626 O O . ASN A 1 201 ? -11.282 5.115 -8.944 1.00 89.81 201 ASN A O 1
ATOM 1630 N N . VAL A 1 202 ? -11.202 4.926 -6.713 1.00 91.12 202 VAL A N 1
ATOM 1631 C CA . VAL A 1 202 ? -9.740 4.706 -6.618 1.00 91.12 202 VAL A CA 1
ATOM 1632 C C . VAL A 1 202 ? -9.209 3.710 -7.647 1.00 91.12 202 VAL A C 1
ATOM 1634 O O . VAL A 1 202 ? -8.173 3.960 -8.250 1.00 91.12 202 VAL A O 1
ATOM 1637 N N . LEU A 1 203 ? -9.921 2.607 -7.904 1.00 92.81 203 LEU A N 1
ATOM 1638 C CA . LEU A 1 203 ? -9.481 1.612 -8.887 1.00 92.81 203 LEU A CA 1
ATOM 1639 C C . LEU A 1 203 ? -9.400 2.183 -10.310 1.00 92.81 203 LEU A C 1
ATOM 1641 O O . LEU A 1 203 ? -8.454 1.889 -11.033 1.00 92.81 203 LEU A O 1
ATOM 1645 N N . TYR A 1 204 ? -10.381 3.001 -10.702 1.00 92.94 204 TYR A N 1
ATOM 1646 C CA . TYR A 1 204 ? -10.386 3.679 -11.998 1.00 92.94 204 TYR A CA 1
ATOM 1647 C C . TYR A 1 204 ? -9.231 4.674 -12.088 1.00 92.94 204 TYR A C 1
ATOM 1649 O O . TYR A 1 204 ? -8.501 4.679 -13.079 1.00 92.94 204 TYR A O 1
ATOM 1657 N N . TRP A 1 205 ? -9.039 5.471 -11.034 1.00 92.94 205 TRP A N 1
ATOM 1658 C CA . TRP A 1 205 ? -7.962 6.451 -10.965 1.00 92.94 205 TRP A CA 1
ATOM 1659 C C . TRP A 1 205 ? -6.588 5.796 -11.070 1.00 92.94 205 TRP A C 1
ATOM 1661 O O . TRP A 1 205 ? -5.793 6.221 -11.901 1.00 92.94 205 TRP A O 1
ATOM 1671 N N . LEU A 1 206 ? -6.340 4.738 -10.292 1.00 92.81 206 LEU A N 1
ATOM 1672 C CA . LEU A 1 206 ? -5.084 3.986 -10.305 1.00 92.81 206 LEU A CA 1
ATOM 1673 C C . LEU A 1 206 ? -4.819 3.318 -11.655 1.00 92.81 206 LEU A C 1
ATOM 1675 O O . LEU A 1 206 ? -3.716 3.412 -12.181 1.00 92.81 206 LEU A O 1
ATOM 1679 N N . LEU A 1 207 ? -5.816 2.641 -12.228 1.00 95.44 207 LEU A N 1
ATOM 1680 C CA . LEU A 1 207 ? -5.630 1.940 -13.496 1.00 95.44 207 LEU A CA 1
ATOM 1681 C C . LEU A 1 207 ? -5.369 2.923 -14.643 1.00 95.44 207 LEU A C 1
ATOM 1683 O O . LEU A 1 207 ? -4.443 2.731 -15.427 1.00 95.44 207 LEU A O 1
ATOM 1687 N N . THR A 1 208 ? -6.167 3.989 -14.723 1.00 94.75 208 THR A N 1
ATOM 1688 C CA . THR A 1 208 ? -6.048 4.983 -15.797 1.00 94.75 208 THR A CA 1
ATOM 1689 C C . THR A 1 208 ? -4.743 5.763 -15.674 1.00 94.75 208 THR A C 1
ATOM 1691 O O . THR A 1 208 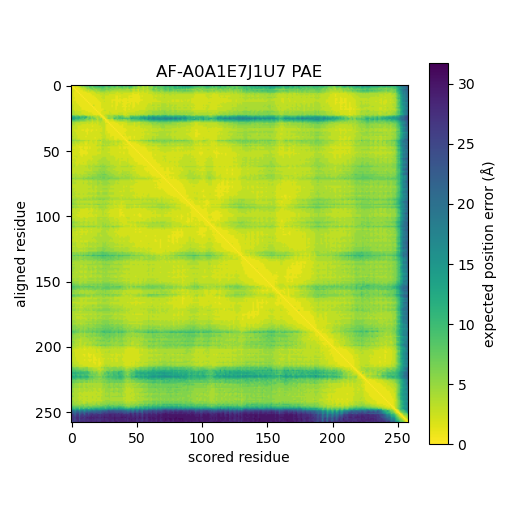? -4.058 5.956 -16.678 1.00 94.75 208 THR A O 1
ATOM 1694 N N . SER A 1 209 ? -4.353 6.168 -14.459 1.00 93.62 209 SER A N 1
ATOM 1695 C CA . SER A 1 209 ? -3.078 6.856 -14.248 1.00 93.62 209 SER A CA 1
ATOM 1696 C C . SER A 1 209 ? -1.888 5.954 -14.574 1.00 93.62 209 SER A C 1
ATOM 1698 O O . SER A 1 209 ? -0.981 6.417 -15.258 1.00 93.62 209 SER A O 1
ATOM 1700 N N . ASN A 1 210 ? -1.909 4.671 -14.191 1.00 94.69 210 ASN A N 1
ATOM 1701 C CA . ASN A 1 210 ? -0.857 3.715 -14.551 1.00 94.69 210 ASN A CA 1
ATOM 1702 C C . ASN A 1 210 ? -0.699 3.592 -16.071 1.00 94.69 210 ASN A C 1
ATOM 1704 O O . ASN A 1 210 ? 0.407 3.752 -16.582 1.00 94.69 210 ASN A O 1
ATOM 1708 N N . ILE A 1 211 ? -1.797 3.379 -16.806 1.00 95.12 211 ILE A N 1
ATOM 1709 C CA . ILE A 1 211 ? -1.761 3.265 -18.274 1.00 95.12 211 ILE A CA 1
ATOM 1710 C C . ILE A 1 211 ? -1.187 4.540 -18.904 1.00 95.12 211 ILE A C 1
ATOM 1712 O O . ILE A 1 211 ? -0.316 4.457 -19.771 1.00 95.12 211 ILE A O 1
ATOM 1716 N N . LEU A 1 212 ? -1.626 5.719 -18.447 1.00 94.62 212 LEU A N 1
ATOM 1717 C CA . LEU A 1 212 ? -1.105 6.998 -18.935 1.00 94.62 212 LEU A CA 1
ATOM 1718 C C . LEU A 1 212 ? 0.393 7.141 -18.647 1.00 94.62 212 LEU A C 1
ATOM 1720 O O . LEU A 1 212 ? 1.154 7.449 -19.563 1.00 94.62 212 LEU A O 1
ATOM 1724 N N . ILE A 1 213 ? 0.831 6.859 -17.418 1.00 92.31 213 ILE A N 1
ATOM 1725 C CA . ILE A 1 213 ? 2.245 6.919 -17.027 1.00 92.31 213 ILE A CA 1
ATOM 1726 C C . ILE A 1 213 ? 3.085 5.985 -17.905 1.00 92.31 213 ILE A C 1
ATOM 1728 O O . ILE A 1 213 ? 4.101 6.420 -18.445 1.00 92.31 213 ILE A O 1
ATOM 1732 N N . PHE A 1 214 ? 2.659 4.734 -18.103 1.00 93.12 214 PHE A N 1
ATOM 1733 C CA . PHE A 1 214 ? 3.396 3.773 -18.931 1.00 93.12 214 PHE A CA 1
ATOM 1734 C C . PHE A 1 214 ? 3.435 4.206 -20.400 1.00 93.12 214 PHE A C 1
ATOM 1736 O O . PHE A 1 214 ? 4.481 4.138 -21.039 1.00 93.12 214 PHE A O 1
ATOM 1743 N N . SER A 1 215 ? 2.332 4.734 -20.932 1.00 92.69 215 SER A N 1
ATOM 1744 C CA . SER A 1 215 ? 2.304 5.238 -22.309 1.00 92.69 215 SER A CA 1
ATOM 1745 C C . SER A 1 215 ? 3.257 6.424 -22.516 1.00 92.69 215 SER A C 1
ATOM 1747 O O . SER A 1 215 ? 3.928 6.510 -23.544 1.00 92.69 215 SER A O 1
ATOM 1749 N N . LEU A 1 216 ? 3.387 7.312 -21.524 1.00 90.75 216 LEU A N 1
ATOM 1750 C CA . LEU A 1 216 ? 4.283 8.467 -21.595 1.00 90.75 216 LEU A CA 1
ATOM 1751 C C . LEU A 1 216 ? 5.758 8.060 -21.576 1.00 90.75 216 LEU A C 1
ATOM 1753 O O . LEU A 1 216 ? 6.586 8.759 -22.164 1.00 90.75 216 LEU A O 1
ATOM 1757 N N . THR A 1 217 ? 6.100 6.916 -20.977 1.00 86.62 217 THR A N 1
ATOM 1758 C CA . THR A 1 217 ? 7.490 6.434 -20.961 1.00 86.62 217 THR A CA 1
ATOM 1759 C C . THR A 1 217 ? 8.003 6.004 -22.335 1.00 86.62 217 THR A C 1
ATOM 1761 O O . THR A 1 217 ? 9.210 5.946 -22.525 1.00 86.62 217 THR A O 1
ATOM 1764 N N . LEU A 1 218 ? 7.121 5.835 -23.329 1.00 84.31 218 LEU A N 1
ATOM 1765 C CA . LEU A 1 218 ? 7.506 5.653 -24.737 1.00 84.31 218 LEU A CA 1
ATOM 1766 C C . LEU A 1 218 ? 8.072 6.917 -25.402 1.00 84.31 218 LEU A C 1
ATOM 1768 O O . LEU A 1 218 ? 8.555 6.863 -26.537 1.00 84.31 218 LEU A O 1
ATOM 1772 N N . ARG A 1 219 ? 7.887 8.085 -24.781 1.00 85.19 219 ARG A N 1
ATOM 1773 C CA . ARG A 1 219 ? 8.216 9.393 -25.373 1.00 85.19 219 ARG A CA 1
ATOM 1774 C C . ARG A 1 219 ? 9.078 10.254 -24.467 1.00 85.19 219 ARG A C 1
ATOM 1776 O O . ARG A 1 219 ? 9.785 11.125 -24.961 1.00 85.19 219 ARG A O 1
ATOM 1783 N N . ILE A 1 220 ? 9.008 10.024 -23.162 1.00 85.81 220 ILE A N 1
ATOM 1784 C CA . ILE A 1 220 ? 9.721 10.797 -22.157 1.00 85.81 220 ILE A CA 1
ATOM 1785 C C . ILE A 1 220 ? 10.772 9.899 -21.517 1.00 85.81 220 ILE A C 1
ATOM 1787 O O . ILE A 1 220 ? 10.436 8.943 -20.817 1.00 85.81 220 ILE A O 1
ATOM 1791 N N . ASP A 1 221 ? 12.043 10.246 -21.714 1.00 83.56 221 ASP A N 1
ATOM 1792 C CA . ASP A 1 221 ? 13.130 9.639 -20.953 1.00 83.56 221 ASP A CA 1
ATOM 1793 C C . ASP A 1 221 ? 13.021 10.068 -19.485 1.00 83.56 221 ASP A C 1
ATOM 1795 O O . ASP A 1 221 ? 13.092 11.258 -19.159 1.00 83.56 221 ASP A O 1
ATOM 1799 N N . ARG A 1 222 ? 12.868 9.086 -18.592 1.00 79.75 222 ARG A N 1
ATOM 1800 C CA . ARG A 1 222 ? 12.734 9.296 -17.144 1.00 79.75 222 ARG A CA 1
ATOM 1801 C C . ARG A 1 222 ? 13.931 10.049 -16.562 1.00 79.75 222 ARG A C 1
ATOM 1803 O O . ARG A 1 222 ? 13.741 10.847 -15.650 1.00 79.75 222 ARG A O 1
ATOM 1810 N N . ASN A 1 223 ? 15.129 9.857 -17.116 1.00 82.19 223 ASN A N 1
ATOM 1811 C CA . ASN A 1 223 ? 16.347 10.511 -16.628 1.00 82.19 223 ASN A CA 1
ATOM 1812 C C . ASN A 1 223 ? 16.395 12.012 -16.960 1.00 82.19 223 ASN A C 1
ATOM 1814 O O . ASN A 1 223 ? 17.161 12.759 -16.357 1.00 82.19 223 ASN A O 1
ATOM 1818 N N . SER A 1 224 ? 15.560 12.469 -17.897 1.00 85.75 224 SER A N 1
ATOM 1819 C CA . SER A 1 224 ? 15.483 13.873 -18.319 1.00 85.75 224 SER A CA 1
ATOM 1820 C C . SER A 1 224 ? 14.491 14.718 -17.498 1.00 85.75 224 SER A C 1
ATOM 1822 O O . SER A 1 224 ? 14.360 15.934 -17.714 1.00 85.75 224 SER A O 1
ATOM 1824 N N . LEU A 1 225 ? 13.761 14.086 -16.571 1.00 88.31 225 LEU A N 1
ATOM 1825 C CA . LEU A 1 225 ? 12.714 14.723 -15.782 1.00 88.31 225 LEU A CA 1
ATOM 1826 C C . LEU A 1 225 ? 13.291 15.433 -14.556 1.00 88.31 225 LEU A C 1
ATOM 1828 O O . LEU A 1 225 ? 13.758 14.812 -13.607 1.00 88.31 225 LEU A O 1
ATOM 1832 N N . THR A 1 226 ? 13.189 16.763 -14.551 1.00 92.88 226 THR A N 1
ATOM 1833 C CA . THR A 1 226 ? 13.403 17.569 -13.345 1.00 92.88 226 THR A CA 1
ATOM 1834 C C . THR A 1 226 ? 12.184 17.464 -12.412 1.00 92.88 226 THR A C 1
ATOM 1836 O O . THR A 1 226 ? 11.087 17.107 -12.867 1.00 92.88 226 THR A O 1
ATOM 1839 N N . PRO A 1 227 ? 12.316 17.799 -11.114 1.00 92.50 227 PRO A N 1
ATOM 1840 C CA . PRO A 1 227 ? 11.183 17.810 -10.183 1.00 92.50 227 PRO A CA 1
ATOM 1841 C C . PRO A 1 227 ? 10.016 18.684 -10.664 1.00 92.50 227 PRO A C 1
ATOM 1843 O O . PRO A 1 227 ? 8.859 18.285 -10.577 1.00 92.50 227 PRO A O 1
ATOM 1846 N N . GLU A 1 228 ? 10.318 19.839 -11.257 1.00 93.44 228 GLU A N 1
ATOM 1847 C CA . GLU A 1 228 ? 9.324 20.770 -11.808 1.00 93.44 228 GLU A CA 1
ATOM 1848 C C . GLU A 1 228 ? 8.535 20.133 -12.958 1.00 93.44 228 GLU A C 1
ATOM 1850 O O . GLU A 1 228 ? 7.304 20.128 -12.947 1.00 93.44 228 GLU A O 1
ATOM 1855 N N . LYS A 1 229 ? 9.237 19.526 -13.927 1.00 91.12 229 LYS A N 1
ATOM 1856 C CA . LYS A 1 229 ? 8.605 18.808 -15.044 1.00 91.12 229 LYS A CA 1
ATOM 1857 C C . LYS A 1 229 ? 7.753 17.647 -14.540 1.00 91.12 229 LYS A C 1
ATOM 1859 O O . LYS A 1 229 ? 6.660 17.424 -15.053 1.00 91.12 229 LYS A O 1
ATOM 1864 N N . THR A 1 230 ? 8.228 16.941 -13.516 1.00 91.56 230 THR A N 1
ATOM 1865 C CA . THR A 1 230 ? 7.495 15.833 -12.889 1.00 91.56 230 THR A CA 1
ATOM 1866 C C . THR A 1 230 ? 6.188 16.317 -12.262 1.00 91.56 230 THR A C 1
ATOM 1868 O O . THR A 1 230 ? 5.149 15.696 -12.476 1.00 91.56 230 THR A O 1
ATOM 1871 N N . LEU A 1 231 ? 6.206 17.453 -11.554 1.00 93.25 231 LEU A N 1
ATOM 1872 C CA . LEU A 1 231 ? 5.000 18.061 -10.980 1.00 93.25 231 LEU A CA 1
ATOM 1873 C C . LEU A 1 231 ? 4.003 18.498 -12.058 1.00 93.25 231 LEU A C 1
ATOM 1875 O O . LEU A 1 231 ? 2.805 18.251 -11.915 1.00 93.25 231 LEU A O 1
ATOM 1879 N N . ILE A 1 232 ? 4.487 19.101 -13.148 1.00 93.25 232 ILE A N 1
ATOM 1880 C CA . ILE A 1 232 ? 3.639 19.513 -14.275 1.00 93.25 232 ILE A CA 1
ATOM 1881 C C . ILE A 1 232 ? 2.978 18.290 -14.923 1.00 93.25 232 ILE A C 1
ATOM 1883 O O . ILE A 1 232 ? 1.762 18.274 -15.101 1.00 93.25 232 ILE A O 1
ATOM 1887 N N . ILE A 1 233 ? 3.751 17.244 -15.231 1.00 92.00 233 ILE A N 1
ATOM 1888 C CA . ILE A 1 233 ? 3.223 16.003 -15.819 1.00 92.00 233 ILE A CA 1
ATOM 1889 C C . ILE A 1 233 ? 2.212 15.346 -14.876 1.00 92.00 233 ILE A C 1
ATOM 1891 O O . ILE A 1 233 ? 1.140 14.938 -15.320 1.00 92.00 233 ILE A O 1
ATOM 1895 N N . TYR A 1 234 ? 2.511 15.282 -13.577 1.00 92.06 234 TYR A N 1
ATOM 1896 C CA . TYR A 1 234 ? 1.587 14.759 -12.574 1.00 92.06 234 TYR A CA 1
ATOM 1897 C C . TYR A 1 234 ? 0.260 15.530 -12.567 1.00 92.06 234 TYR A C 1
ATOM 1899 O O . TYR A 1 234 ? -0.803 14.913 -12.631 1.00 92.06 234 TYR A O 1
ATOM 1907 N N . ALA A 1 235 ? 0.308 16.866 -12.560 1.00 94.12 235 ALA A N 1
ATOM 1908 C CA . ALA A 1 235 ? -0.889 17.703 -12.604 1.00 94.12 235 ALA A CA 1
ATOM 1909 C C . ALA A 1 235 ? -1.706 17.473 -13.887 1.00 94.12 235 ALA A C 1
ATOM 1911 O O . ALA A 1 235 ? -2.931 17.362 -13.815 1.00 94.12 235 ALA A O 1
ATOM 1912 N N . ILE A 1 236 ? -1.040 17.330 -15.040 1.00 94.38 236 ILE A N 1
ATOM 1913 C CA . ILE A 1 236 ? -1.692 17.006 -16.317 1.00 94.38 236 ILE A CA 1
ATOM 1914 C C . ILE A 1 236 ? -2.382 15.642 -16.240 1.00 94.38 236 ILE A C 1
ATOM 1916 O O . ILE A 1 236 ? -3.550 15.538 -16.605 1.00 94.38 236 ILE A O 1
ATOM 1920 N N . ILE A 1 237 ? -1.706 14.603 -15.741 1.00 94.12 237 ILE A N 1
ATOM 1921 C CA . ILE A 1 237 ? -2.289 13.258 -15.616 1.00 94.12 237 ILE A CA 1
ATOM 1922 C C . ILE A 1 237 ? -3.510 13.292 -14.696 1.00 94.12 237 ILE A C 1
ATOM 1924 O O . ILE A 1 237 ? -4.568 12.793 -15.074 1.00 94.12 237 ILE A O 1
ATOM 1928 N N . VAL A 1 238 ? -3.395 13.911 -13.519 1.00 92.38 238 VAL A N 1
ATOM 1929 C CA . VAL A 1 238 ? -4.514 14.053 -12.574 1.00 92.38 238 VAL A CA 1
ATOM 1930 C C . VAL A 1 238 ? -5.684 14.785 -13.228 1.00 92.38 238 VAL A C 1
ATOM 1932 O O . VAL A 1 238 ? -6.820 14.330 -13.111 1.00 92.38 238 VAL A O 1
ATOM 1935 N N . PHE A 1 239 ? -5.421 15.870 -13.959 1.00 93.38 239 PHE A N 1
ATOM 1936 C CA . PHE A 1 239 ? -6.451 16.621 -14.673 1.00 93.38 239 PHE A CA 1
ATOM 1937 C C . PHE A 1 239 ? -7.121 15.796 -15.779 1.00 93.38 239 PHE A C 1
ATOM 1939 O O . PHE A 1 239 ? -8.345 15.801 -15.888 1.00 93.38 239 PHE A O 1
ATOM 1946 N N . VAL A 1 240 ? -6.350 15.047 -16.571 1.00 93.88 240 VAL A N 1
ATOM 1947 C CA . VAL A 1 240 ? -6.886 14.173 -17.624 1.00 93.88 240 VAL A CA 1
ATOM 1948 C C . VAL A 1 240 ? -7.759 13.078 -17.019 1.00 93.88 240 VAL A C 1
ATOM 1950 O O . VAL A 1 240 ? -8.886 12.882 -17.467 1.00 93.88 240 VAL A O 1
ATOM 1953 N N . VAL A 1 241 ? -7.287 12.392 -15.975 1.00 93.25 241 VAL A N 1
ATOM 1954 C CA . VAL A 1 241 ? -8.072 11.345 -15.305 1.00 93.25 241 VAL A CA 1
ATOM 1955 C C . VAL A 1 241 ? -9.342 11.933 -14.688 1.00 93.25 241 VAL A C 1
ATOM 1957 O O . VAL A 1 241 ? -10.413 11.343 -14.839 1.00 93.25 241 VAL A O 1
ATOM 1960 N N . TYR A 1 242 ? -9.248 13.114 -14.067 1.00 91.00 242 TYR A N 1
ATOM 1961 C CA . TYR A 1 242 ? -10.403 13.846 -13.549 1.00 91.00 242 TYR A CA 1
ATOM 1962 C C . TYR A 1 242 ? -11.427 14.139 -14.650 1.00 91.00 242 TYR A C 1
ATOM 1964 O O . TYR A 1 242 ? -12.600 13.798 -14.510 1.00 91.00 242 TYR A O 1
ATOM 1972 N N . TYR A 1 243 ? -10.980 14.721 -15.763 1.00 90.56 243 TYR A N 1
ATOM 1973 C CA . TYR A 1 243 ? -11.830 15.060 -16.902 1.00 90.56 243 TYR A CA 1
ATOM 1974 C C . TYR A 1 243 ? -12.498 13.821 -17.514 1.00 90.56 243 TYR A C 1
ATOM 1976 O O . TYR A 1 243 ? -13.691 13.829 -17.802 1.00 90.56 243 TYR A O 1
ATOM 1984 N N . LEU A 1 244 ? -11.765 12.717 -17.666 1.00 91.06 244 LEU A N 1
ATOM 1985 C CA . LEU A 1 244 ? -12.348 11.463 -18.146 1.00 91.06 244 LEU A CA 1
ATOM 1986 C C . LEU A 1 244 ? -13.369 10.898 -17.146 1.00 91.06 244 LEU A C 1
ATOM 1988 O O . LEU A 1 244 ? -14.422 10.407 -17.550 1.00 91.06 244 LEU A O 1
ATOM 1992 N N . SER A 1 245 ? -13.091 11.007 -15.843 1.00 87.69 245 SER A N 1
ATOM 1993 C CA . SER A 1 245 ? -14.012 10.583 -14.785 1.00 87.69 245 SER A CA 1
ATOM 1994 C C . SER A 1 245 ? -15.346 11.325 -14.878 1.00 87.69 245 SER A C 1
ATOM 1996 O O . SER A 1 245 ? -16.387 10.674 -14.815 1.00 87.69 245 SER A O 1
ATOM 1998 N N . THR A 1 246 ? -15.337 12.650 -15.075 1.00 84.50 246 THR A N 1
ATOM 1999 C CA . THR A 1 246 ? -16.570 13.455 -15.163 1.00 84.50 246 THR A CA 1
ATOM 2000 C C . THR A 1 246 ? -17.399 13.145 -16.408 1.00 84.50 246 THR A C 1
ATOM 2002 O O . THR A 1 246 ? -18.622 13.235 -16.355 1.00 84.50 246 THR A O 1
ATOM 2005 N N . MET A 1 247 ? -16.766 12.724 -17.506 1.00 83.56 247 MET A N 1
ATOM 2006 C CA . MET A 1 247 ? -17.470 12.296 -18.723 1.00 83.56 247 MET A CA 1
ATOM 2007 C C . MET A 1 247 ? -18.197 10.957 -18.544 1.00 83.56 247 MET A C 1
ATOM 2009 O O . MET A 1 247 ? -19.240 10.727 -19.159 1.00 83.56 247 MET A O 1
ATOM 2013 N N . ILE A 1 248 ? -17.655 10.066 -17.709 1.00 79.25 248 ILE A N 1
ATOM 2014 C CA . ILE A 1 248 ? -18.207 8.723 -17.474 1.00 79.25 248 ILE A CA 1
ATOM 2015 C C . ILE A 1 248 ? -19.285 8.755 -16.386 1.00 79.25 248 ILE A C 1
ATOM 2017 O O . ILE A 1 248 ? -20.320 8.091 -16.507 1.00 79.25 248 ILE A O 1
ATOM 2021 N N . THR A 1 249 ? -19.073 9.536 -15.325 1.00 69.19 249 THR A N 1
ATOM 2022 C CA . THR A 1 249 ? -20.087 9.770 -14.297 1.00 69.19 249 THR A CA 1
ATOM 2023 C C . THR A 1 249 ? -21.145 10.714 -14.858 1.00 69.19 249 THR A C 1
ATOM 2025 O O . THR A 1 249 ? -21.002 11.933 -14.789 1.00 69.19 249 THR A O 1
ATOM 2028 N N . LYS A 1 250 ? -22.230 10.168 -15.423 1.00 53.56 250 LYS A N 1
ATOM 2029 C CA . LYS A 1 250 ? -23.432 10.970 -15.689 1.00 53.56 250 LYS A CA 1
ATOM 2030 C C . LYS A 1 250 ? -23.824 11.694 -14.394 1.00 53.56 250 LYS A C 1
ATOM 2032 O O . LYS A 1 250 ? -23.886 11.022 -13.363 1.00 53.56 250 LYS A O 1
ATOM 2037 N N . PRO A 1 251 ? -24.127 13.005 -14.419 1.00 49.25 251 PRO A N 1
ATOM 2038 C CA . PRO A 1 251 ? -24.753 13.636 -13.270 1.00 49.25 251 PRO A CA 1
ATOM 2039 C C . PRO A 1 251 ? -26.057 12.881 -13.012 1.00 49.25 251 PRO A C 1
ATOM 2041 O O . PRO A 1 251 ? -26.934 12.838 -13.883 1.00 49.25 251 PRO A O 1
ATOM 2044 N N . GLU A 1 252 ? -26.170 12.228 -11.853 1.00 47.31 252 GLU A N 1
ATOM 2045 C CA . GLU A 1 252 ? -27.475 11.808 -11.360 1.00 47.31 252 GLU A CA 1
ATOM 2046 C C . GLU A 1 252 ? -28.327 13.071 -11.342 1.00 47.31 252 GLU A C 1
ATOM 2048 O O . GLU A 1 252 ? -28.019 14.051 -10.662 1.00 47.31 252 GLU A O 1
ATOM 2053 N N . ARG A 1 253 ? -29.331 13.095 -12.222 1.00 38.75 253 ARG A N 1
ATOM 2054 C CA . ARG A 1 253 ? -30.251 14.215 -12.353 1.00 38.75 253 ARG A CA 1
ATOM 2055 C C . ARG A 1 253 ? -30.742 14.584 -10.960 1.00 38.75 253 ARG A C 1
ATOM 2057 O O . ARG A 1 253 ? -31.209 13.717 -10.228 1.00 38.75 253 ARG A O 1
ATOM 2064 N N . ALA A 1 254 ? -30.701 15.878 -10.665 1.00 41.06 254 ALA A N 1
ATOM 2065 C CA . ALA A 1 254 ? -31.474 16.536 -9.626 1.00 41.06 254 ALA A CA 1
ATOM 2066 C C . ALA A 1 254 ? -32.982 16.276 -9.835 1.00 41.06 254 ALA A C 1
ATOM 2068 O O . ALA A 1 254 ? -33.725 17.124 -10.317 1.00 41.06 254 ALA A O 1
ATOM 2069 N N . LEU A 1 255 ? -33.425 15.062 -9.526 1.00 45.38 255 LEU A N 1
ATOM 2070 C CA . LEU A 1 255 ? -34.803 14.595 -9.570 1.00 45.38 255 LEU A CA 1
ATOM 2071 C C . LEU A 1 255 ? -35.078 13.945 -8.219 1.00 45.38 255 LEU A C 1
ATOM 2073 O O . LEU A 1 255 ? -34.995 12.731 -8.095 1.00 45.38 255 LEU A O 1
ATOM 2077 N N . GLN A 1 256 ? -35.317 14.793 -7.215 1.00 38.03 256 GLN A N 1
ATOM 2078 C CA . GLN A 1 256 ? -36.186 14.565 -6.046 1.00 38.03 256 GLN A CA 1
ATOM 2079 C C . GLN A 1 256 ? -35.961 15.672 -5.002 1.00 38.03 256 GLN A C 1
ATOM 2081 O O . GLN A 1 256 ? -35.559 15.408 -3.876 1.00 38.03 256 GLN A O 1
ATOM 2086 N N . ARG A 1 257 ? -36.206 16.933 -5.380 1.00 39.12 257 ARG A N 1
ATOM 2087 C CA . ARG A 1 257 ? -36.584 18.013 -4.449 1.00 39.12 257 ARG A CA 1
ATOM 2088 C C . ARG A 1 257 ? -37.478 19.009 -5.191 1.00 39.12 257 ARG A C 1
ATOM 2090 O O . ARG A 1 257 ? -37.032 20.082 -5.580 1.00 39.12 257 ARG A O 1
ATOM 2097 N N . THR A 1 258 ? -38.716 18.596 -5.428 1.00 42.31 258 THR A N 1
ATOM 2098 C CA . THR A 1 258 ? -39.881 19.470 -5.631 1.00 42.31 258 THR A CA 1
ATOM 2099 C C . THR A 1 258 ? -40.958 18.975 -4.697 1.00 42.31 258 THR A C 1
ATOM 2101 O O . THR A 1 258 ? -41.179 17.741 -4.734 1.00 42.31 258 THR A O 1
#

Solvent-accessible surface area (backbone atoms only — not comparable to full-atom values): 13850 Å² total; per-residue (Å²): 109,69,74,57,29,52,54,32,46,51,43,22,50,5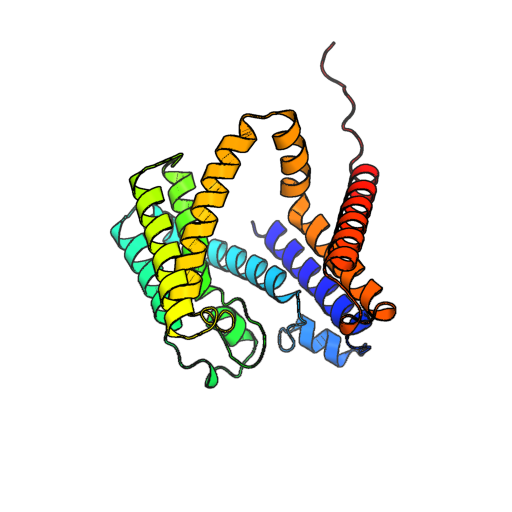4,40,23,52,41,33,31,48,36,68,64,73,48,82,52,72,67,59,53,48,30,42,77,70,41,71,40,79,41,78,90,21,38,61,38,45,30,53,22,49,46,50,50,49,48,62,76,42,38,71,59,52,53,54,20,59,76,31,73,64,50,37,50,50,51,35,52,55,26,48,54,50,42,73,56,72,32,84,77,38,78,50,51,64,55,12,44,40,65,22,12,64,89,53,81,35,54,20,33,44,58,52,41,45,60,56,53,49,52,52,35,35,63,74,66,64,60,72,88,49,70,69,60,50,50,53,23,49,48,26,39,49,50,30,50,51,52,17,63,75,69,75,42,78,58,45,63,61,39,49,30,57,52,39,53,41,23,48,52,14,53,51,50,53,52,50,47,49,50,62,58,43,56,74,38,61,74,60,32,52,58,50,45,58,50,62,79,37,42,69,60,53,53,43,54,50,49,48,50,55,29,55,45,52,70,78,44,65,74,89,75,58,48,74,68,56,48,51,53,51,50,52,49,51,53,49,51,54,50,54,54,47,58,70,68,52,68,77,79,69,96,78,85,88,129

Nearest PDB structures (foldseek):
  8cni-assembly1_B  TM=1.879E-01  e=6.725E+00  Gallus gallus

Sequence (258 aa):
MIKNSFKILVAFYISGISYRLFVNDSFNFHEILNIVLLFDIPGYSEFLLSFFLVILFSVIFSGYIREAILNKWLILFSISLCLSFTFIDYFLVNIPQVGLIIGTTQYSAFPVIQYFPLFLLGGLFAHRQVTFSWMYTALAGFAIIEFIIIALIQGGVPSRFPPSASWILGSFGLVYFYYVFSILIDKIPCVAESLRNIGSNVLYWLLTSNILIFSLTLRIDRNSLTPEKTLIIYAIIVFVVYYLSTMITKPERALQRT